Protein AF-A0A942HKP3-F1 (afdb_monomer)

Foldseek 3Di:
DPPPPPDAAPAAEDAPQQQDPPPDPHGNQRVVQVVQVVVVHHRYDYFDPLQLLLVVVVVVCVVVVNDDDDPVLPLCVVQPVVFAADPVHRSHTDDDPSCVSVVSVSRCVRRVVVVCCVVPDDPPDDDPPVCSSVPDPDDPDDDPPADDQDDDPPDDQVVSQVVRQPDPDPVSSVVSSVVSVVVVCVVPDDDDDDDDDD

pLDDT: mean 79.77, std 19.05, range [31.7, 96.81]

Sequence (198 aa):
MERSGREPIREVFLSPDAFAHRTAEASIAEQLGDVLVSNGLPRPAPADDDRVGGWQWMYQLLENDAWMITENCAKLIEGIPLLVRDDRRIEDVRKMDGDDAADAARYGIVSGARWVEKNFVAPGFSSTFSNLASGSIENAALKGGATQPHFVHGMPLGEQIARQVTATEPTSRAIHFQRLEGEAKKFFRPKHLPRRHF

Structure (mmCIF, N/CA/C/O backbone):
data_AF-A0A942HKP3-F1
#
_entry.id   AF-A0A942HKP3-F1
#
loop_
_atom_site.group_PDB
_atom_site.id
_atom_site.type_symbol
_atom_site.label_atom_id
_atom_site.label_alt_id
_atom_site.label_comp_id
_atom_site.label_asym_id
_atom_site.label_entity_id
_atom_site.label_seq_id
_atom_site.pdbx_PDB_ins_code
_atom_site.Cartn_x
_atom_site.Cartn_y
_atom_site.Cartn_z
_atom_site.occupancy
_atom_site.B_iso_or_equiv
_atom_site.auth_seq_id
_atom_site.auth_comp_id
_atom_site.auth_asym_id
_atom_site.auth_atom_id
_atom_site.pdbx_PDB_model_num
ATOM 1 N N . MET A 1 1 ? -2.252 -20.133 -13.496 1.00 44.38 1 MET A N 1
ATOM 2 C CA . MET A 1 1 ? -3.722 -20.244 -13.628 1.00 44.38 1 MET A CA 1
ATOM 3 C C . MET A 1 1 ? -4.383 -19.818 -12.323 1.00 44.38 1 MET A C 1
ATOM 5 O O . MET A 1 1 ? -4.007 -20.344 -11.276 1.00 44.38 1 MET A O 1
ATOM 9 N N . GLU A 1 2 ? -5.310 -18.858 -12.374 1.00 50.72 2 GLU A N 1
ATOM 10 C CA . GLU A 1 2 ? -6.175 -18.503 -11.239 1.00 50.72 2 GLU A CA 1
ATOM 11 C C . GLU A 1 2 ? -6.928 -19.766 -10.793 1.00 50.72 2 GLU A C 1
ATOM 13 O O . GLU A 1 2 ? -7.616 -20.407 -11.585 1.00 50.72 2 GLU A O 1
ATOM 18 N N . ARG A 1 3 ? -6.691 -20.208 -9.555 1.00 48.81 3 ARG A N 1
ATOM 19 C CA . ARG A 1 3 ? -7.103 -21.544 -9.094 1.00 48.81 3 ARG A CA 1
ATOM 20 C C . ARG A 1 3 ? -8.579 -21.639 -8.708 1.00 48.81 3 ARG A C 1
ATOM 22 O O . ARG A 1 3 ? -9.039 -22.746 -8.450 1.00 48.81 3 ARG A O 1
ATOM 29 N N . SER A 1 4 ? -9.297 -20.519 -8.608 1.00 62.75 4 SER A N 1
ATOM 30 C CA . SER A 1 4 ? -10.607 -20.500 -7.954 1.00 62.75 4 SER A CA 1
ATOM 31 C C . SER A 1 4 ? -11.795 -20.470 -8.920 1.00 62.75 4 SER A C 1
ATOM 33 O O . SER A 1 4 ? -12.869 -20.941 -8.548 1.00 62.75 4 SER A O 1
ATOM 35 N N . GLY A 1 5 ? -11.622 -19.950 -10.143 1.00 58.06 5 GLY A N 1
ATOM 36 C CA . GLY A 1 5 ? -12.733 -19.715 -11.074 1.00 58.06 5 GLY A CA 1
ATOM 37 C C . GLY A 1 5 ? -13.734 -18.674 -10.553 1.00 58.06 5 GLY A C 1
ATOM 38 O O . GLY A 1 5 ? -14.851 -18.578 -11.061 1.00 58.06 5 GLY A O 1
ATOM 39 N N . ARG A 1 6 ? -13.357 -17.932 -9.507 1.00 63.03 6 ARG A N 1
ATOM 40 C CA . ARG A 1 6 ? -14.143 -16.909 -8.822 1.00 63.03 6 ARG A CA 1
ATOM 41 C C . ARG A 1 6 ? -13.389 -15.604 -9.010 1.00 63.03 6 ARG A C 1
ATOM 43 O O . ARG A 1 6 ? -12.290 -15.474 -8.507 1.00 63.03 6 ARG A O 1
ATOM 50 N N . GLU A 1 7 ? -14.015 -14.690 -9.741 1.00 78.88 7 GLU A N 1
ATOM 51 C CA . GLU A 1 7 ? -13.533 -13.346 -10.076 1.00 78.88 7 GLU A CA 1
ATOM 52 C C . GLU A 1 7 ? -12.065 -13.254 -10.568 1.00 78.88 7 GLU A C 1
ATOM 54 O O . GLU A 1 7 ? -11.124 -13.370 -9.784 1.00 78.88 7 GLU A O 1
ATOM 59 N N . PRO A 1 8 ? -11.835 -12.965 -11.864 1.00 84.94 8 PRO A N 1
ATOM 60 C CA . PRO A 1 8 ? -10.478 -12.886 -12.388 1.00 84.94 8 PRO A CA 1
ATOM 61 C C . PRO A 1 8 ? -9.695 -11.737 -11.744 1.00 84.94 8 PRO A C 1
ATOM 63 O O . PRO A 1 8 ? -10.226 -10.642 -11.533 1.00 84.94 8 PRO A O 1
ATOM 66 N N . ILE A 1 9 ? -8.396 -11.960 -11.519 1.00 88.94 9 ILE A N 1
ATOM 67 C CA . ILE A 1 9 ? -7.462 -10.892 -11.142 1.00 88.94 9 ILE A CA 1
ATOM 68 C C . ILE A 1 9 ? -7.427 -9.878 -12.284 1.00 88.94 9 ILE A C 1
ATOM 70 O O . ILE A 1 9 ? -6.958 -10.184 -13.380 1.00 88.94 9 ILE A O 1
ATOM 74 N N . ARG A 1 10 ? -7.946 -8.676 -12.021 1.00 89.75 10 ARG A N 1
ATOM 75 C CA . ARG A 1 10 ? -8.043 -7.616 -13.030 1.00 89.75 10 ARG A CA 1
ATOM 76 C C . ARG A 1 10 ? -6.737 -6.884 -13.235 1.00 89.75 10 ARG A C 1
ATOM 78 O O . ARG A 1 10 ? -6.419 -6.601 -14.377 1.00 89.75 10 ARG A O 1
ATOM 85 N N . GLU A 1 11 ? -6.017 -6.605 -12.148 1.00 92.38 11 GLU A N 1
ATOM 86 C CA . GLU A 1 11 ? -4.725 -5.929 -12.196 1.00 92.38 11 GLU A CA 1
ATOM 87 C C . GLU A 1 11 ? -3.751 -6.397 -11.128 1.00 92.38 11 GLU A C 1
ATOM 89 O O . GLU A 1 11 ? -4.134 -6.886 -10.065 1.00 92.38 11 GLU A O 1
ATOM 94 N N . VAL A 1 12 ? -2.472 -6.198 -11.438 1.00 95.25 12 VAL A N 1
ATOM 95 C CA . VAL A 1 12 ? -1.334 -6.416 -10.547 1.00 95.25 12 VAL A CA 1
ATOM 96 C C . VAL A 1 12 ? -0.530 -5.122 -10.495 1.00 95.25 12 VAL A C 1
ATOM 98 O O . VAL A 1 12 ? -0.158 -4.581 -11.534 1.00 95.25 12 VAL A O 1
ATOM 101 N N . PHE A 1 13 ? -0.236 -4.638 -9.290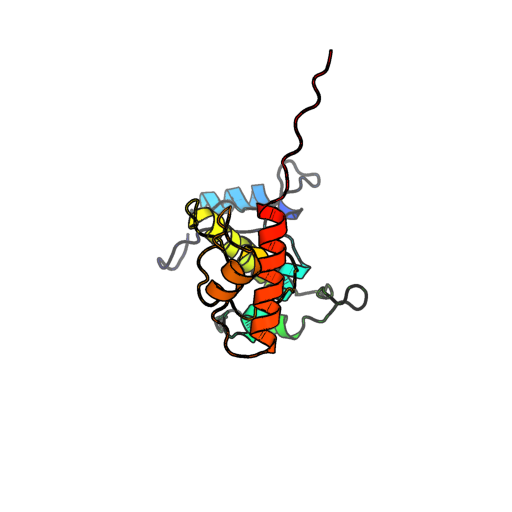 1.00 96.06 13 PHE A N 1
ATOM 102 C CA . PHE A 1 13 ? 0.570 -3.438 -9.080 1.00 96.06 13 PHE A CA 1
ATOM 103 C C . PHE A 1 13 ? 1.902 -3.794 -8.421 1.00 96.06 13 PHE A C 1
ATOM 105 O O . PHE A 1 13 ? 1.940 -4.611 -7.501 1.00 96.06 13 PHE A O 1
ATOM 112 N N . LEU A 1 14 ? 2.987 -3.171 -8.879 1.00 95.75 14 LEU A N 1
ATO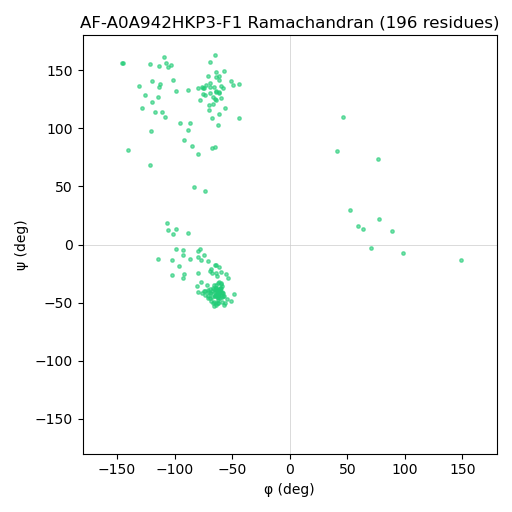M 113 C CA . LEU A 1 14 ? 4.315 -3.280 -8.269 1.00 95.75 14 LEU A CA 1
ATOM 114 C C . LEU A 1 14 ? 4.822 -1.901 -7.860 1.00 95.75 14 LEU A C 1
ATOM 116 O O . LEU A 1 14 ? 4.446 -0.897 -8.464 1.00 95.75 14 LEU A O 1
ATOM 120 N N . SER A 1 15 ? 5.732 -1.865 -6.882 1.00 93.75 15 SER 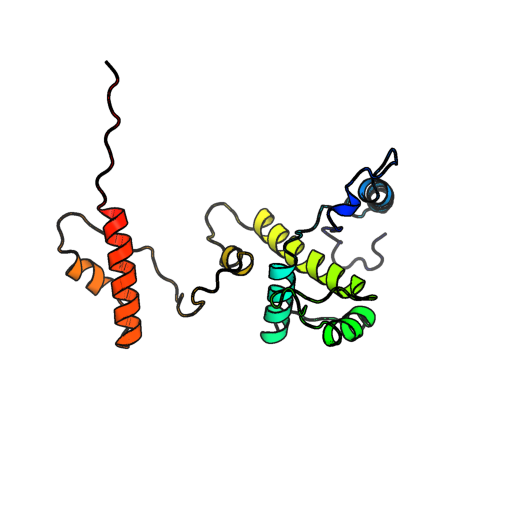A N 1
ATOM 121 C CA . SER A 1 15 ? 6.493 -0.650 -6.574 1.00 93.75 15 SER A CA 1
ATOM 122 C C . SER A 1 15 ? 7.095 -0.065 -7.863 1.00 93.75 15 SER A C 1
ATOM 124 O O . SER A 1 15 ? 7.624 -0.837 -8.673 1.00 93.75 15 SER A O 1
ATOM 126 N N . PRO A 1 16 ? 7.059 1.267 -8.067 1.00 93.56 16 PRO A N 1
ATOM 127 C CA . PRO A 1 16 ? 7.638 1.895 -9.255 1.00 93.56 16 PRO A CA 1
ATOM 128 C C . PRO A 1 16 ? 9.105 1.526 -9.491 1.00 93.56 16 PRO A C 1
ATOM 130 O O . PRO A 1 16 ? 9.545 1.466 -10.637 1.00 93.56 16 PRO A O 1
ATOM 133 N N . ASP A 1 17 ? 9.856 1.223 -8.428 1.00 91.62 17 ASP A N 1
ATOM 134 C CA . ASP A 1 17 ? 11.258 0.828 -8.550 1.00 91.62 17 ASP A CA 1
ATOM 135 C C . ASP A 1 17 ? 11.451 -0.484 -9.327 1.00 91.62 17 ASP A C 1
ATOM 137 O O . ASP A 1 17 ? 12.464 -0.668 -10.000 1.00 91.62 17 ASP A O 1
ATOM 141 N N . ALA A 1 18 ? 10.453 -1.375 -9.319 1.00 93.69 18 ALA A N 1
ATOM 142 C CA . ALA A 1 18 ? 10.503 -2.630 -10.068 1.00 93.69 18 ALA A CA 1
ATOM 143 C C . ALA A 1 18 ? 10.573 -2.421 -11.593 1.00 93.69 18 ALA A C 1
ATOM 145 O O . ALA A 1 18 ? 10.952 -3.342 -12.317 1.00 93.69 18 ALA A O 1
ATOM 146 N N . PHE A 1 19 ? 10.227 -1.225 -12.079 1.00 94.25 19 PHE A N 1
ATOM 147 C CA . PHE A 1 19 ? 10.258 -0.852 -13.494 1.00 94.25 19 PHE A CA 1
ATOM 148 C C . PHE A 1 19 ? 11.583 -0.200 -13.912 1.00 94.25 19 PHE A C 1
ATOM 150 O O . PHE A 1 19 ? 11.775 0.086 -15.091 1.00 94.25 19 PHE A O 1
ATOM 157 N N . ALA A 1 20 ? 12.503 0.046 -12.975 1.00 91.62 20 ALA A N 1
ATOM 158 C CA . ALA A 1 20 ? 13.798 0.635 -13.288 1.00 91.62 20 ALA A CA 1
ATOM 159 C C . ALA A 1 20 ? 14.782 -0.410 -13.847 1.00 91.62 20 ALA A C 1
ATOM 161 O O . ALA A 1 20 ? 14.977 -1.484 -13.271 1.00 91.62 20 ALA A O 1
ATOM 162 N N . HIS A 1 21 ? 15.491 -0.065 -14.927 1.00 85.62 21 HIS A N 1
ATOM 163 C CA . HIS A 1 21 ? 16.573 -0.882 -15.495 1.00 85.62 21 HIS A CA 1
ATOM 164 C C . HIS A 1 21 ? 17.867 -0.697 -14.703 1.00 85.62 21 HIS A C 1
ATOM 166 O O . HIS A 1 21 ? 18.787 0.026 -15.090 1.00 85.62 21 HIS A O 1
ATOM 172 N N . ARG A 1 22 ? 17.940 -1.353 -13.544 1.00 70.31 22 ARG A N 1
ATOM 173 C CA . ARG A 1 22 ? 19.138 -1.360 -12.702 1.00 70.31 22 ARG A CA 1
ATOM 174 C C . ARG A 1 22 ? 20.084 -2.462 -13.184 1.00 70.31 22 ARG A C 1
ATOM 176 O O . ARG A 1 22 ? 20.069 -3.572 -12.669 1.00 70.31 22 ARG A O 1
ATOM 183 N N . THR A 1 23 ? 20.909 -2.149 -14.187 1.00 62.75 23 THR A N 1
ATOM 184 C CA . THR A 1 23 ? 22.034 -2.962 -14.727 1.00 62.75 23 THR A CA 1
ATOM 185 C C . THR A 1 23 ? 21.714 -4.234 -15.525 1.00 62.75 23 THR A C 1
ATOM 187 O O . THR A 1 23 ? 22.637 -4.847 -16.055 1.00 62.75 23 THR A O 1
ATOM 190 N N . ALA A 1 24 ? 20.444 -4.609 -15.670 1.00 69.88 24 ALA A N 1
ATOM 191 C CA . ALA A 1 24 ? 20.007 -5.759 -16.464 1.00 69.88 24 ALA A CA 1
ATOM 192 C C . ALA A 1 24 ? 19.327 -5.321 -17.773 1.00 69.88 24 ALA A C 1
ATOM 194 O O . ALA A 1 24 ? 18.784 -4.219 -17.847 1.00 69.88 24 ALA A O 1
ATOM 1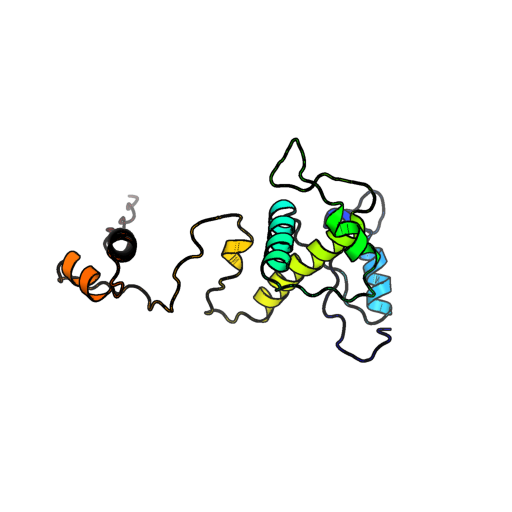95 N N . GLU A 1 25 ? 19.316 -6.199 -18.785 1.00 81.62 25 GLU A N 1
ATOM 196 C CA . GLU A 1 25 ? 18.599 -5.963 -20.053 1.00 81.62 25 GLU A CA 1
ATOM 197 C C . GLU A 1 25 ? 17.076 -5.868 -19.864 1.00 81.62 25 GLU A C 1
ATOM 199 O O . GLU A 1 25 ? 16.403 -5.217 -20.657 1.00 81.62 25 GLU A O 1
ATOM 204 N N . ALA A 1 26 ? 16.546 -6.467 -18.792 1.00 85.44 26 ALA A N 1
ATOM 205 C CA . ALA A 1 26 ? 15.138 -6.412 -18.416 1.00 85.44 26 ALA A CA 1
ATOM 206 C C . ALA A 1 26 ? 14.973 -6.034 -16.936 1.00 85.44 26 ALA A C 1
ATOM 208 O O . ALA A 1 26 ? 15.658 -6.576 -16.062 1.00 85.44 26 ALA A O 1
ATOM 209 N N . SER A 1 27 ? 14.033 -5.136 -16.659 1.00 92.94 27 SER A N 1
ATOM 210 C CA . SER A 1 27 ? 13.563 -4.765 -15.322 1.00 92.94 27 SER A CA 1
ATOM 211 C C . SER A 1 27 ? 12.859 -5.932 -14.614 1.00 92.94 27 SER A C 1
ATOM 213 O O . SER A 1 27 ? 12.435 -6.910 -15.237 1.00 92.94 27 SER A O 1
ATOM 215 N N . ILE A 1 28 ? 12.694 -5.828 -13.292 1.00 93.31 28 ILE A N 1
ATOM 216 C CA . ILE A 1 28 ? 11.980 -6.839 -12.492 1.00 93.31 28 ILE A CA 1
ATOM 217 C C . ILE A 1 28 ? 10.526 -6.966 -12.968 1.00 93.31 28 ILE A C 1
ATOM 219 O O . ILE A 1 28 ? 9.997 -8.073 -13.067 1.00 93.31 28 ILE A O 1
ATOM 223 N N . ALA A 1 29 ? 9.889 -5.841 -13.297 1.00 94.69 29 ALA A N 1
ATOM 224 C CA . ALA A 1 29 ? 8.522 -5.806 -13.800 1.00 94.69 29 ALA A CA 1
ATOM 225 C C . ALA A 1 29 ? 8.370 -6.519 -15.153 1.00 94.69 29 ALA A C 1
ATOM 227 O O . ALA A 1 29 ? 7.367 -7.200 -15.364 1.00 94.69 29 ALA A O 1
ATOM 228 N N . GLU A 1 30 ? 9.355 -6.408 -16.050 1.00 94.62 30 GLU A N 1
ATOM 229 C CA . GLU A 1 30 ? 9.360 -7.123 -17.334 1.00 94.62 30 GLU A CA 1
ATOM 230 C C . GLU A 1 30 ? 9.496 -8.633 -17.120 1.00 94.62 30 GLU A C 1
ATOM 232 O O . GLU A 1 30 ? 8.650 -9.396 -17.588 1.00 94.62 30 GLU A O 1
ATOM 237 N N . GLN A 1 31 ? 10.482 -9.054 -16.321 1.00 93.94 31 GLN A N 1
ATOM 238 C CA . GLN A 1 31 ? 10.711 -10.470 -16.014 1.00 93.94 31 GLN A CA 1
ATOM 239 C C . GLN A 1 31 ? 9.485 -11.115 -15.349 1.00 93.94 31 GLN A C 1
ATOM 241 O O . GLN A 1 31 ? 9.056 -12.202 -15.737 1.00 93.94 31 GLN A O 1
ATOM 246 N N . LEU A 1 32 ? 8.880 -10.435 -14.367 1.00 94.81 32 LEU A N 1
ATOM 247 C CA . LEU A 1 32 ? 7.665 -10.921 -13.715 1.00 94.81 32 LEU A CA 1
ATOM 248 C C . LEU A 1 32 ? 6.462 -10.883 -14.666 1.00 94.81 32 LEU A C 1
ATOM 250 O O . LEU A 1 32 ? 5.639 -11.798 -14.666 1.00 94.81 32 LEU A O 1
ATOM 254 N N . GLY A 1 33 ? 6.365 -9.842 -15.493 1.00 95.56 33 GLY A N 1
ATOM 255 C CA . GLY A 1 33 ? 5.293 -9.662 -16.464 1.00 95.56 33 GLY A CA 1
ATOM 256 C C . GLY A 1 33 ? 5.206 -10.803 -17.469 1.00 95.56 33 GLY A C 1
ATOM 257 O O . GLY A 1 33 ? 4.106 -11.278 -17.746 1.00 95.56 33 GLY A O 1
ATOM 258 N N . ASP A 1 34 ? 6.338 -11.295 -17.962 1.00 95.12 34 ASP A N 1
ATOM 259 C CA . ASP A 1 34 ? 6.366 -12.412 -18.911 1.00 95.12 34 ASP A CA 1
ATOM 260 C C . ASP A 1 34 ? 5.852 -13.719 -18.282 1.00 95.12 34 ASP A C 1
ATOM 262 O O . ASP A 1 34 ? 5.085 -14.470 -18.899 1.00 95.12 34 ASP A O 1
ATOM 266 N N . VAL A 1 35 ? 6.182 -13.959 -17.010 1.00 95.75 35 VAL A N 1
ATOM 267 C CA . VAL A 1 35 ? 5.670 -15.108 -16.245 1.00 95.75 35 VAL A CA 1
ATOM 268 C C . VAL A 1 35 ? 4.172 -14.970 -15.961 1.00 95.75 35 VAL A C 1
ATOM 270 O O . VAL A 1 35 ? 3.427 -15.942 -16.089 1.00 95.75 35 VAL A O 1
ATOM 273 N N . LEU A 1 36 ? 3.700 -13.777 -15.597 1.00 94.56 36 LEU A N 1
ATOM 274 C CA . LEU A 1 36 ? 2.284 -13.538 -15.311 1.00 94.56 36 LEU A CA 1
ATOM 275 C C . LEU A 1 36 ? 1.421 -13.709 -16.566 1.00 94.56 36 LEU A C 1
ATOM 277 O O . LEU A 1 36 ? 0.454 -14.474 -16.545 1.00 94.56 36 LEU A O 1
ATOM 281 N N . VAL A 1 37 ? 1.814 -13.080 -17.676 1.00 95.31 37 VAL A N 1
ATOM 282 C CA . VAL A 1 37 ? 1.070 -13.131 -18.943 1.00 95.31 37 VAL A CA 1
ATOM 283 C C . VAL A 1 37 ? 1.016 -14.551 -19.499 1.00 95.31 37 VAL A C 1
ATOM 285 O O . VAL A 1 37 ? -0.058 -15.012 -19.887 1.00 95.31 37 VAL A O 1
ATOM 288 N N . SER A 1 38 ? 2.130 -15.289 -19.467 1.00 95.06 38 SER A N 1
ATOM 289 C CA . SER A 1 38 ? 2.146 -16.702 -19.882 1.00 95.06 38 SER A CA 1
ATOM 290 C C . SER A 1 38 ? 1.233 -17.599 -19.031 1.00 95.06 38 SER A C 1
ATOM 292 O O . SER A 1 38 ? 0.828 -18.669 -19.481 1.00 95.06 38 SER A O 1
ATOM 294 N N . ASN A 1 39 ? 0.851 -17.151 -17.831 1.00 92.88 39 ASN A N 1
ATOM 295 C CA . ASN A 1 39 ? -0.061 -17.840 -16.918 1.00 92.88 39 ASN A CA 1
ATOM 296 C C . ASN A 1 39 ? -1.501 -17.293 -16.918 1.00 92.88 39 ASN A C 1
ATOM 298 O O . ASN A 1 39 ? -2.304 -17.721 -16.076 1.00 92.88 39 ASN A O 1
ATOM 302 N N . GLY A 1 40 ? -1.829 -16.390 -17.850 1.00 91.25 40 GLY A N 1
ATOM 303 C CA . GLY A 1 40 ? -3.158 -15.790 -18.000 1.00 91.25 40 GLY A CA 1
ATOM 304 C C . GLY A 1 40 ? -3.478 -14.695 -16.980 1.00 91.25 40 GLY A C 1
ATOM 305 O O . GLY A 1 40 ? -4.651 -14.441 -16.721 1.00 91.25 40 GLY A O 1
ATOM 306 N N . LEU A 1 41 ? -2.459 -14.083 -16.374 1.00 92.69 41 LEU A N 1
ATOM 307 C CA . LEU A 1 41 ? -2.593 -12.960 -15.445 1.00 92.69 41 LEU A CA 1
ATOM 308 C C . LEU A 1 41 ? -2.217 -11.638 -16.137 1.00 92.69 41 LEU A C 1
ATOM 310 O O . LEU A 1 41 ? -1.444 -11.654 -17.101 1.00 92.69 41 LEU A O 1
ATOM 314 N N . PRO A 1 42 ? -2.745 -10.492 -15.671 1.00 93.75 42 PRO A N 1
ATOM 315 C CA . PRO A 1 42 ? -2.403 -9.193 -16.238 1.00 93.75 42 PRO A CA 1
ATOM 316 C C . PRO A 1 42 ? -0.917 -8.871 -16.035 1.00 93.75 42 PRO A C 1
ATOM 318 O O . PRO A 1 42 ? -0.294 -9.281 -15.050 1.00 93.75 42 PRO A O 1
ATOM 321 N N . ARG A 1 43 ? -0.344 -8.122 -16.983 1.00 95.62 43 ARG A N 1
ATOM 322 C CA . ARG A 1 43 ? 1.020 -7.599 -16.849 1.00 95.62 43 ARG A CA 1
ATOM 323 C C . ARG A 1 43 ? 1.030 -6.525 -15.747 1.00 95.62 43 ARG A C 1
ATOM 325 O O . ARG A 1 43 ? 0.103 -5.720 -15.715 1.00 95.62 43 ARG A O 1
ATOM 332 N N . PRO A 1 44 ? 2.050 -6.475 -14.873 1.00 96.00 44 PRO A N 1
ATOM 333 C CA . PRO A 1 44 ? 2.076 -5.505 -13.791 1.00 96.00 44 PRO A CA 1
ATOM 334 C C . PRO A 1 44 ? 2.087 -4.054 -14.267 1.00 96.00 44 PRO A C 1
ATOM 336 O O . PRO A 1 44 ? 2.802 -3.707 -15.209 1.00 96.00 44 PRO A O 1
ATOM 339 N N . ALA A 1 45 ? 1.365 -3.202 -13.548 1.00 95.62 45 ALA A N 1
ATOM 340 C CA . ALA A 1 45 ? 1.410 -1.752 -13.678 1.00 95.62 45 ALA A CA 1
ATOM 341 C C . ALA A 1 45 ? 2.178 -1.121 -12.498 1.00 95.62 45 ALA A C 1
ATOM 343 O O . ALA A 1 45 ? 2.213 -1.701 -11.405 1.00 95.62 45 ALA A O 1
ATOM 344 N N . PRO A 1 46 ? 2.797 0.059 -12.678 1.00 95.31 46 PRO A N 1
ATOM 345 C CA . PRO A 1 46 ? 3.378 0.791 -11.561 1.00 95.31 46 PRO A CA 1
ATOM 346 C C . PRO A 1 46 ? 2.276 1.217 -10.592 1.00 95.31 46 PRO A C 1
ATOM 348 O O . PRO A 1 46 ? 1.237 1.742 -11.002 1.00 95.31 46 PRO A O 1
ATOM 351 N N . ALA A 1 47 ? 2.506 0.968 -9.308 1.00 95.88 47 ALA A N 1
ATOM 352 C CA . ALA A 1 47 ? 1.630 1.414 -8.244 1.00 95.88 47 ALA A CA 1
ATOM 353 C C . ALA A 1 47 ? 1.691 2.937 -8.073 1.00 95.88 47 ALA A C 1
ATOM 355 O O . ALA A 1 47 ? 2.689 3.579 -8.407 1.00 95.88 47 ALA A O 1
ATOM 356 N N . ASP A 1 48 ? 0.633 3.507 -7.502 1.00 92.38 48 ASP A N 1
ATOM 357 C CA . ASP A 1 48 ? 0.701 4.844 -6.928 1.00 92.38 48 ASP A CA 1
ATOM 358 C C . ASP A 1 48 ? 1.633 4.840 -5.706 1.00 92.38 48 ASP A C 1
ATOM 360 O O . ASP A 1 48 ? 1.482 4.028 -4.787 1.00 92.38 48 ASP A O 1
ATOM 364 N N . ASP A 1 49 ? 2.601 5.752 -5.725 1.00 88.94 49 ASP A N 1
ATOM 365 C CA . ASP A 1 49 ? 3.656 5.885 -4.724 1.00 88.94 49 ASP A CA 1
ATOM 366 C C . ASP A 1 49 ? 3.467 7.101 -3.810 1.00 88.94 49 ASP A C 1
ATOM 368 O O . ASP A 1 49 ? 4.396 7.528 -3.124 1.00 88.94 49 ASP A O 1
ATOM 372 N N . ASP A 1 50 ? 2.254 7.664 -3.748 1.00 92.00 50 ASP A N 1
ATOM 373 C CA . ASP A 1 50 ? 1.878 8.530 -2.633 1.00 92.00 50 ASP A CA 1
ATOM 374 C C . ASP A 1 50 ? 1.848 7.717 -1.331 1.00 92.00 50 ASP A C 1
ATOM 376 O O . ASP A 1 50 ? 0.827 7.181 -0.892 1.00 92.00 50 ASP A O 1
ATOM 380 N N . ARG A 1 51 ? 3.030 7.578 -0.729 1.00 92.81 51 ARG A N 1
ATOM 381 C CA . ARG A 1 51 ? 3.258 6.782 0.473 1.00 92.81 51 ARG A CA 1
ATOM 382 C C . ARG A 1 51 ? 2.467 7.326 1.656 1.00 92.81 51 ARG A C 1
ATOM 384 O O . ARG A 1 51 ? 1.724 6.578 2.284 1.00 92.81 51 ARG A O 1
ATOM 391 N N . VAL A 1 52 ? 2.580 8.630 1.913 1.00 95.38 52 VAL A N 1
ATOM 392 C CA . VAL A 1 52 ? 1.889 9.295 3.025 1.00 95.38 52 VAL A CA 1
ATOM 393 C C . VAL A 1 52 ? 0.380 9.240 2.826 1.00 95.38 52 VAL A C 1
ATOM 395 O O . VAL A 1 52 ? -0.326 8.767 3.716 1.00 95.38 52 VAL A O 1
ATOM 398 N N . GLY A 1 53 ? -0.124 9.662 1.663 1.00 93.69 53 GLY A N 1
ATOM 399 C CA . GLY A 1 53 ? -1.557 9.617 1.379 1.00 93.69 53 GLY A CA 1
ATOM 400 C C . GLY A 1 53 ? -2.109 8.194 1.426 1.00 93.69 53 GLY A C 1
ATOM 401 O O . GLY A 1 53 ? -3.185 7.971 1.979 1.00 93.69 53 GLY A O 1
ATOM 402 N N . GLY A 1 54 ? -1.345 7.209 0.949 1.00 95.12 54 GLY A N 1
ATOM 403 C CA . GLY A 1 54 ? -1.713 5.799 1.014 1.00 95.12 54 GLY A CA 1
ATOM 404 C C . GLY A 1 54 ? -1.862 5.269 2.440 1.00 95.12 54 GLY A C 1
ATOM 405 O O . GLY A 1 54 ? -2.862 4.615 2.737 1.00 95.12 54 GLY A O 1
ATOM 406 N N . TRP A 1 55 ? -0.929 5.587 3.344 1.00 96.25 55 TRP A N 1
ATOM 407 C CA . TRP A 1 55 ? -1.049 5.197 4.754 1.00 96.25 55 TRP A CA 1
ATOM 408 C C . TRP A 1 55 ? -2.236 5.858 5.444 1.00 96.25 55 TRP A C 1
ATOM 410 O O . TRP A 1 55 ? -2.991 5.185 6.148 1.00 96.25 55 TRP A O 1
ATOM 420 N N . GLN A 1 56 ? -2.437 7.157 5.210 1.00 94.31 56 GLN A N 1
ATOM 421 C CA . GLN A 1 56 ? -3.585 7.878 5.761 1.00 94.31 56 GLN A CA 1
ATOM 422 C C . GLN A 1 56 ? -4.902 7.294 5.247 1.00 94.31 56 GLN A C 1
ATOM 424 O O . GLN A 1 56 ? -5.853 7.143 6.010 1.00 94.31 56 GLN A O 1
ATOM 429 N N . TRP A 1 57 ? -4.957 6.899 3.976 1.00 94.19 57 TRP A N 1
ATOM 430 C CA . TRP A 1 57 ? -6.150 6.285 3.415 1.00 94.19 57 TRP A CA 1
ATOM 431 C C . TRP A 1 57 ? -6.430 4.908 4.019 1.00 94.19 57 TRP A C 1
ATOM 433 O O . TRP A 1 57 ? -7.561 4.647 4.423 1.00 94.19 57 TRP A O 1
ATOM 443 N N . MET A 1 58 ? -5.418 4.049 4.157 1.00 95.25 58 MET A N 1
ATOM 444 C CA . MET A 1 58 ? -5.582 2.764 4.844 1.00 95.25 58 MET A CA 1
ATOM 445 C C . MET A 1 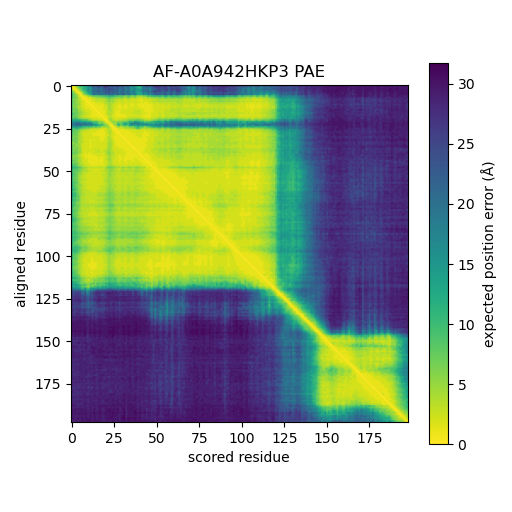58 ? -6.100 2.948 6.271 1.00 95.25 58 MET A C 1
ATOM 447 O O . MET A 1 58 ? -7.031 2.253 6.673 1.00 95.25 58 MET A O 1
ATOM 451 N N . TYR A 1 59 ? -5.544 3.913 7.011 1.00 93.88 59 TYR A N 1
ATOM 452 C CA . TYR A 1 59 ? -6.015 4.252 8.351 1.00 93.88 59 TYR A CA 1
ATOM 453 C C . TYR A 1 59 ? -7.490 4.670 8.343 1.00 93.88 59 TYR A C 1
ATOM 455 O O . TYR A 1 59 ? -8.277 4.106 9.094 1.00 93.88 59 TYR A O 1
ATOM 463 N N . GLN A 1 60 ? -7.886 5.580 7.448 1.00 94.12 60 GLN A N 1
ATOM 464 C CA . GLN A 1 60 ? -9.279 6.014 7.321 1.00 94.12 60 GLN A CA 1
ATOM 465 C C . GLN A 1 60 ? -10.221 4.861 6.955 1.00 94.12 60 GLN A C 1
ATOM 467 O O . GLN A 1 60 ? -11.334 4.792 7.466 1.00 94.12 60 GLN A O 1
ATOM 472 N N . LEU A 1 61 ? -9.798 3.932 6.098 1.00 95.62 61 LEU A N 1
ATOM 473 C CA . LEU A 1 61 ? -10.623 2.776 5.755 1.00 95.62 61 LEU A CA 1
ATOM 474 C C . LEU A 1 61 ? -10.826 1.830 6.942 1.00 95.62 61 LEU A C 1
ATOM 476 O O . LEU A 1 61 ? -11.921 1.299 7.096 1.00 95.62 61 LEU A O 1
ATOM 480 N N . LEU A 1 62 ? -9.804 1.631 7.777 1.00 94.25 62 LEU A N 1
ATOM 481 C CA . LEU A 1 62 ? -9.924 0.837 9.002 1.00 94.25 62 LEU A CA 1
ATOM 482 C C . LEU A 1 62 ? -10.768 1.560 10.060 1.00 94.25 62 LEU A C 1
ATOM 484 O O . LEU A 1 62 ? -11.639 0.947 10.659 1.00 94.25 62 LEU A O 1
ATOM 488 N N . GLU A 1 63 ? -10.547 2.862 10.260 1.00 95.19 63 GLU A N 1
ATOM 489 C CA . GLU A 1 63 ? -11.283 3.688 11.230 1.00 95.19 63 GLU A CA 1
ATOM 490 C C . GLU A 1 63 ? -12.788 3.755 10.924 1.00 95.19 63 GLU A C 1
ATOM 492 O O . GLU A 1 63 ? -13.601 3.840 11.840 1.00 95.19 63 GLU A O 1
ATOM 497 N N . ASN A 1 64 ? -13.162 3.696 9.643 1.00 95.62 64 ASN A N 1
ATOM 498 C CA . ASN A 1 64 ? -14.552 3.759 9.187 1.00 95.62 64 ASN A CA 1
ATOM 499 C C . ASN A 1 64 ? -15.168 2.379 8.875 1.00 95.62 64 ASN A C 1
ATOM 501 O O . ASN A 1 64 ? -16.195 2.329 8.197 1.00 95.62 64 ASN A O 1
ATOM 505 N N . ASP A 1 65 ? -14.541 1.270 9.289 1.00 94.38 65 ASP A N 1
ATOM 506 C CA . ASP A 1 65 ? -14.989 -0.104 8.986 1.00 94.38 65 ASP A CA 1
ATOM 507 C C . ASP A 1 65 ? -15.237 -0.359 7.476 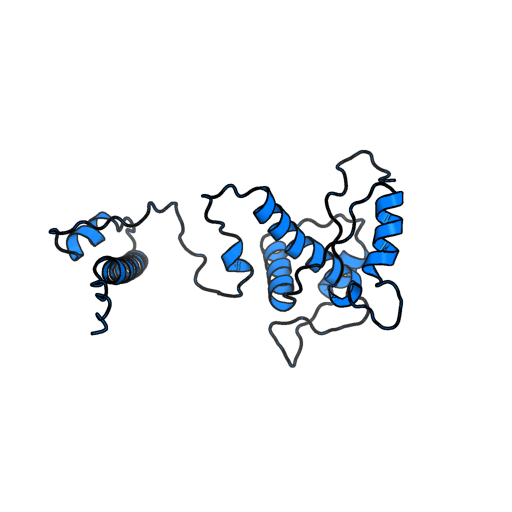1.00 94.38 65 ASP A C 1
ATOM 509 O O . ASP A 1 65 ? -16.072 -1.169 7.069 1.00 94.38 65 ASP A O 1
ATOM 513 N N . ALA A 1 66 ? -14.509 0.354 6.613 1.00 94.12 66 ALA A N 1
ATOM 514 C CA . ALA A 1 66 ? -14.680 0.360 5.160 1.00 94.12 66 ALA A CA 1
ATOM 515 C C . ALA A 1 66 ? -13.691 -0.560 4.423 1.00 94.12 66 ALA A C 1
ATOM 517 O O . ALA A 1 66 ? -13.774 -0.706 3.201 1.00 94.12 66 ALA A O 1
ATOM 518 N N . TRP A 1 67 ? -12.758 -1.192 5.141 1.00 94.38 67 TRP A N 1
ATOM 519 C CA . TRP A 1 67 ? -11.851 -2.197 4.593 1.00 94.38 67 TRP A CA 1
ATOM 520 C C . TRP A 1 67 ? -11.866 -3.474 5.429 1.00 94.38 67 TRP A C 1
ATOM 522 O O . TRP A 1 67 ? -11.487 -3.490 6.595 1.00 94.38 67 TRP A O 1
ATOM 532 N N . MET A 1 68 ? -12.290 -4.562 4.785 1.00 93.44 68 MET A N 1
ATOM 533 C CA . MET A 1 68 ? -12.339 -5.898 5.369 1.00 93.44 68 MET A CA 1
ATOM 534 C C . MET A 1 68 ? -11.117 -6.707 4.937 1.00 93.44 68 MET A C 1
ATOM 536 O O . MET A 1 68 ? -10.803 -6.791 3.748 1.00 93.44 68 MET A O 1
ATOM 540 N N . ILE A 1 69 ? -10.462 -7.351 5.901 1.00 95.19 69 ILE A N 1
ATOM 541 C CA . ILE A 1 69 ? -9.311 -8.232 5.683 1.00 95.19 69 ILE A CA 1
ATOM 542 C C . ILE A 1 69 ? -9.728 -9.651 6.063 1.00 95.19 69 ILE A C 1
ATOM 544 O O . ILE A 1 69 ? -10.240 -9.884 7.156 1.00 95.19 69 ILE A O 1
ATOM 548 N N . THR A 1 70 ? -9.530 -10.616 5.165 1.00 95.19 70 THR A N 1
ATOM 549 C CA . THR A 1 70 ? -9.852 -12.018 5.463 1.00 95.19 70 THR A CA 1
ATOM 550 C C . THR A 1 70 ? -8.867 -12.597 6.476 1.00 95.19 70 THR A C 1
ATOM 552 O O . THR A 1 70 ? -7.673 -12.319 6.385 1.00 95.19 70 THR A O 1
ATOM 555 N N . GLU A 1 71 ? -9.332 -13.481 7.359 1.00 95.62 71 GLU A N 1
ATOM 556 C CA . GLU A 1 71 ? -8.521 -14.126 8.411 1.00 95.62 71 GLU A CA 1
ATOM 557 C C . GLU A 1 71 ? -7.265 -14.857 7.896 1.00 95.62 71 GLU A C 1
ATOM 559 O O . GLU A 1 71 ? -6.266 -14.964 8.601 1.00 95.62 71 GLU A O 1
ATOM 564 N N . ASN A 1 72 ? -7.269 -15.292 6.632 1.00 95.56 72 ASN A N 1
ATOM 565 C CA . ASN A 1 72 ? -6.132 -15.969 6.003 1.00 95.56 72 ASN A CA 1
ATOM 566 C C . ASN A 1 72 ? -4.967 -15.025 5.648 1.00 95.56 72 ASN A C 1
ATOM 568 O O . ASN A 1 72 ? -3.887 -15.487 5.276 1.00 95.56 72 ASN A O 1
ATOM 572 N N . CYS A 1 73 ? -5.145 -13.707 5.762 1.00 95.94 73 CYS A N 1
ATOM 573 C CA . CYS A 1 73 ? -4.105 -12.709 5.507 1.00 95.94 73 CYS A CA 1
ATOM 574 C C . CYS A 1 73 ? -3.195 -12.502 6.732 1.00 95.94 73 CYS A C 1
ATOM 576 O O . CYS A 1 73 ? -2.944 -11.365 7.128 1.00 95.94 73 CYS A O 1
ATOM 578 N N . ALA A 1 74 ? -2.681 -13.591 7.317 1.00 96.12 74 ALA A N 1
ATOM 579 C CA . ALA A 1 74 ? -1.971 -13.584 8.602 1.00 96.12 74 ALA A CA 1
ATOM 580 C C . ALA A 1 74 ? -0.845 -12.537 8.675 1.00 96.12 74 ALA A C 1
ATOM 582 O O . ALA A 1 74 ? -0.837 -11.710 9.579 1.00 96.12 74 ALA A O 1
ATOM 583 N N . LYS A 1 75 ? 0.033 -12.478 7.662 1.00 96.00 75 LYS A N 1
ATOM 584 C CA . LYS A 1 75 ? 1.139 -11.501 7.618 1.00 96.00 75 LYS A CA 1
ATOM 585 C C . LYS A 1 75 ? 0.670 -10.045 7.651 1.00 96.00 75 LYS A C 1
ATOM 587 O O . LYS A 1 75 ? 1.330 -9.203 8.245 1.00 96.00 75 LYS A O 1
ATOM 592 N N . LEU A 1 76 ? -0.447 -9.739 6.989 1.00 96.50 76 LEU A N 1
ATOM 593 C CA . LEU A 1 76 ? -0.999 -8.386 6.974 1.00 96.50 76 LEU A CA 1
ATOM 594 C C . LEU A 1 76 ? -1.645 -8.052 8.324 1.00 96.50 76 LEU A C 1
ATOM 596 O O . LEU A 1 76 ? -1.425 -6.967 8.852 1.00 96.50 76 LEU A O 1
ATOM 600 N N . ILE A 1 77 ? -2.402 -8.999 8.886 1.00 96.81 77 ILE A N 1
ATOM 601 C CA . ILE A 1 77 ? -3.067 -8.862 10.189 1.00 96.81 77 ILE A CA 1
ATOM 602 C C . ILE A 1 77 ? -2.038 -8.658 11.307 1.00 96.81 77 ILE A C 1
ATOM 604 O O . ILE A 1 77 ? -2.227 -7.800 12.163 1.00 96.81 77 ILE A O 1
ATOM 608 N N . GLU A 1 78 ? -0.943 -9.414 11.284 1.00 95.00 78 GLU A N 1
ATOM 609 C CA . GLU A 1 78 ? 0.159 -9.288 12.242 1.00 95.00 78 GLU A CA 1
ATOM 610 C C . GLU A 1 78 ? 0.984 -8.015 12.010 1.00 95.00 78 GLU A C 1
ATOM 612 O O . GLU A 1 78 ? 1.452 -7.405 12.969 1.00 95.00 78 GLU A O 1
ATOM 617 N N . GLY A 1 79 ? 1.155 -7.600 10.750 1.00 95.00 79 GLY A N 1
ATOM 618 C CA . GLY A 1 79 ? 1.996 -6.464 10.374 1.00 95.00 79 GLY A CA 1
ATOM 619 C C . GLY A 1 79 ? 1.374 -5.096 10.659 1.00 95.00 79 GLY A C 1
ATOM 620 O O . GLY A 1 79 ? 2.068 -4.213 11.157 1.00 95.00 79 GLY A O 1
ATOM 621 N N . ILE A 1 80 ? 0.076 -4.903 10.387 1.00 95.25 80 ILE A N 1
ATOM 622 C CA . ILE A 1 80 ? -0.595 -3.594 10.537 1.00 95.25 80 ILE A CA 1
ATOM 623 C C . ILE A 1 80 ? -0.426 -2.996 11.950 1.00 95.25 80 ILE A C 1
ATOM 625 O O . ILE A 1 80 ? -0.058 -1.824 12.040 1.00 95.25 80 ILE A O 1
ATOM 629 N N . PRO A 1 81 ? -0.631 -3.744 13.055 1.00 94.44 81 PRO A N 1
ATOM 630 C CA . PRO A 1 81 ? -0.478 -3.201 14.406 1.00 94.44 81 PRO A CA 1
ATOM 631 C C . PRO A 1 81 ? 0.949 -2.766 14.768 1.00 94.44 81 PRO A C 1
ATOM 633 O O . PRO A 1 81 ? 1.128 -2.032 15.737 1.00 94.44 81 PRO A O 1
ATOM 636 N N . LEU A 1 82 ? 1.963 -3.227 14.027 1.00 95.50 82 LEU A N 1
ATOM 637 C CA . LEU A 1 82 ? 3.371 -2.897 14.270 1.00 95.50 82 LEU A CA 1
ATOM 638 C C . LEU A 1 82 ? 3.805 -1.599 13.577 1.00 95.50 82 LEU A C 1
ATOM 640 O O . LEU A 1 82 ? 4.878 -1.075 13.879 1.00 95.50 82 LEU A O 1
ATOM 644 N N . LEU A 1 83 ? 2.986 -1.069 12.664 1.00 94.88 83 LEU A N 1
ATOM 645 C CA . LEU A 1 83 ? 3.290 0.151 11.928 1.00 94.88 83 LEU A CA 1
ATOM 646 C C . LEU A 1 83 ? 3.219 1.364 12.861 1.00 94.88 83 LEU A C 1
ATOM 648 O O . LEU A 1 83 ? 2.160 1.731 13.370 1.00 94.88 83 LEU A O 1
ATOM 652 N N . VAL A 1 84 ? 4.363 2.016 13.061 1.00 94.56 84 VAL A N 1
ATOM 653 C CA . VAL A 1 84 ? 4.494 3.208 13.908 1.00 94.56 84 VAL A CA 1
ATOM 654 C C . VAL A 1 84 ? 4.838 4.439 13.077 1.00 94.56 84 VAL A C 1
ATOM 656 O O . VAL A 1 84 ? 5.449 4.339 12.012 1.00 94.56 84 VAL A O 1
ATOM 659 N N . ARG A 1 85 ? 4.473 5.624 13.575 1.00 95.44 85 ARG A N 1
ATOM 660 C CA . ARG A 1 85 ? 4.833 6.896 12.932 1.00 95.44 85 ARG A CA 1
ATOM 661 C C . ARG A 1 85 ? 6.353 7.077 12.879 1.00 95.44 85 ARG A C 1
ATOM 663 O O . ARG A 1 85 ? 7.082 6.657 13.785 1.00 95.44 85 ARG A O 1
ATOM 670 N N . ASP A 1 86 ? 6.828 7.696 11.806 1.00 96.06 86 ASP A N 1
ATOM 671 C CA . ASP A 1 86 ? 8.227 8.095 11.683 1.00 96.06 86 ASP A CA 1
ATOM 672 C C . ASP A 1 86 ? 8.502 9.331 12.556 1.00 96.06 86 ASP A C 1
ATOM 674 O O . ASP A 1 86 ? 7.792 10.333 12.485 1.00 96.06 86 ASP A O 1
ATOM 678 N N . ASP A 1 87 ? 9.551 9.277 13.381 1.00 96.19 87 ASP A N 1
ATOM 679 C CA . ASP A 1 87 ? 9.906 10.371 14.296 1.00 96.19 87 ASP A CA 1
ATOM 680 C C . ASP A 1 87 ? 10.415 11.618 13.551 1.00 96.19 87 ASP A C 1
ATOM 682 O O . ASP A 1 87 ? 10.374 12.728 14.081 1.00 96.19 87 ASP A O 1
ATOM 686 N N . ARG A 1 88 ? 10.921 11.449 12.323 1.00 95.38 88 ARG A N 1
ATOM 687 C CA . ARG A 1 88 ? 11.415 12.535 11.462 1.00 95.38 88 ARG A CA 1
ATOM 688 C C . ARG A 1 88 ? 10.334 13.074 10.536 1.00 95.38 88 ARG A C 1
ATOM 690 O O . ARG A 1 88 ? 10.437 14.218 10.097 1.00 95.38 88 ARG A O 1
ATOM 697 N N . ARG A 1 89 ? 9.332 12.252 10.223 1.00 94.31 89 ARG A N 1
ATOM 698 C CA . ARG A 1 89 ? 8.242 12.570 9.302 1.00 94.31 89 ARG A CA 1
ATOM 699 C C . ARG A 1 89 ? 6.927 12.009 9.837 1.00 94.31 89 ARG A C 1
ATOM 701 O O . ARG A 1 89 ? 6.484 10.940 9.438 1.00 94.31 89 ARG A O 1
ATOM 708 N N . ILE A 1 90 ? 6.317 12.741 10.763 1.00 93.38 90 ILE A N 1
ATOM 709 C CA . ILE A 1 90 ? 5.189 12.267 11.581 1.00 93.38 90 ILE A CA 1
ATOM 710 C C . ILE A 1 90 ? 3.947 11.848 10.783 1.00 93.38 90 ILE A C 1
ATOM 712 O O . ILE A 1 90 ? 3.122 11.091 11.293 1.00 93.38 90 ILE A O 1
ATOM 716 N N . GLU A 1 91 ? 3.789 12.363 9.563 1.00 90.19 91 GLU A N 1
ATOM 717 C CA . GLU A 1 91 ? 2.705 12.016 8.647 1.00 90.19 91 GLU A CA 1
ATOM 718 C C . GLU A 1 91 ? 2.906 10.659 7.954 1.00 90.19 91 GLU A C 1
ATOM 720 O O . GLU A 1 91 ? 1.962 10.126 7.371 1.00 90.19 91 GLU A O 1
ATOM 725 N N . ASP A 1 92 ? 4.117 10.105 8.030 1.00 95.12 92 ASP A N 1
ATOM 726 C CA . ASP A 1 92 ? 4.537 8.873 7.375 1.00 95.12 92 ASP A CA 1
ATOM 727 C C . ASP A 1 92 ? 4.742 7.727 8.382 1.00 95.12 92 ASP A C 1
ATOM 729 O O . ASP A 1 92 ? 4.904 7.925 9.591 1.00 95.12 92 ASP A O 1
ATOM 733 N N . VAL A 1 93 ? 4.752 6.501 7.864 1.00 95.56 93 VAL A N 1
ATOM 734 C CA . VAL A 1 93 ? 5.071 5.295 8.631 1.00 95.56 93 VAL A CA 1
ATOM 735 C C . VAL A 1 93 ? 6.577 5.060 8.590 1.00 95.56 93 VAL A C 1
ATOM 737 O O . VAL A 1 93 ? 7.211 5.085 7.524 1.00 95.56 93 VAL A O 1
ATOM 740 N N . ARG A 1 94 ? 7.151 4.793 9.765 1.00 96.00 94 ARG A N 1
ATOM 741 C CA . ARG A 1 94 ? 8.558 4.433 9.926 1.00 96.00 94 ARG A CA 1
ATOM 742 C C . ARG A 1 94 ? 8.846 3.169 9.130 1.00 96.00 94 ARG A C 1
ATOM 744 O O . ARG A 1 94 ? 8.188 2.153 9.327 1.00 96.00 94 ARG A O 1
ATOM 751 N N . LYS A 1 95 ? 9.853 3.221 8.259 1.00 92.69 95 LYS A N 1
ATOM 752 C CA . LYS A 1 95 ? 10.309 2.030 7.538 1.00 92.69 95 LYS A CA 1
ATOM 753 C C . LYS A 1 95 ? 10.801 0.975 8.531 1.00 92.69 95 LYS A C 1
ATOM 755 O O . LYS A 1 95 ? 11.596 1.297 9.417 1.00 92.69 95 LYS A O 1
ATOM 760 N N . MET A 1 96 ? 10.345 -0.260 8.371 1.00 92.50 96 MET A N 1
ATOM 761 C CA . MET A 1 96 ? 10.717 -1.376 9.236 1.00 92.50 96 MET A CA 1
ATOM 762 C C . MET A 1 96 ? 10.807 -2.667 8.434 1.00 92.50 96 MET A C 1
ATOM 764 O O . MET A 1 96 ? 10.173 -2.799 7.397 1.00 92.50 96 MET A O 1
ATOM 768 N N . ASP A 1 97 ? 11.572 -3.633 8.927 1.00 90.94 97 ASP A N 1
ATOM 769 C CA . ASP A 1 97 ? 11.597 -4.950 8.303 1.00 90.94 97 ASP A CA 1
ATOM 770 C C . ASP A 1 97 ? 10.251 -5.660 8.519 1.00 90.94 97 ASP A C 1
ATOM 772 O O . ASP A 1 97 ? 9.705 -5.660 9.626 1.00 90.94 97 ASP A O 1
ATOM 776 N N . GLY A 1 98 ? 9.727 -6.284 7.462 1.00 88.50 98 GLY A N 1
ATOM 777 C CA . GLY A 1 98 ? 8.451 -7.005 7.498 1.00 88.50 98 GLY A CA 1
ATOM 778 C C . GLY A 1 98 ? 7.211 -6.161 7.178 1.00 88.50 98 GLY A C 1
ATOM 779 O O . GLY A 1 98 ? 6.098 -6.655 7.359 1.00 88.50 98 GLY A O 1
ATOM 780 N N . ASP A 1 99 ? 7.369 -4.933 6.673 1.00 92.88 99 ASP A N 1
ATOM 781 C CA . ASP A 1 99 ? 6.262 -4.085 6.205 1.00 92.88 99 ASP A CA 1
ATOM 782 C C . ASP A 1 99 ? 5.746 -4.444 4.796 1.00 92.88 99 ASP A C 1
ATOM 784 O O . ASP A 1 99 ? 4.700 -3.939 4.386 1.00 92.88 99 ASP A O 1
ATOM 788 N N . ASP A 1 100 ? 6.391 -5.388 4.095 1.00 94.50 100 ASP A N 1
ATOM 789 C CA . ASP A 1 100 ? 6.068 -5.797 2.716 1.00 94.50 100 ASP A CA 1
ATOM 790 C C . ASP A 1 100 ? 4.572 -6.072 2.484 1.00 94.50 100 ASP A C 1
ATOM 792 O O . ASP A 1 100 ? 4.006 -5.690 1.459 1.00 94.50 100 ASP A O 1
ATOM 796 N N . ALA A 1 101 ? 3.910 -6.753 3.428 1.00 96.25 101 ALA A N 1
ATOM 797 C CA . ALA A 1 101 ? 2.489 -7.079 3.309 1.00 96.25 101 ALA A CA 1
ATOM 798 C C . ALA A 1 101 ? 1.609 -5.822 3.376 1.00 96.25 101 ALA A C 1
ATOM 800 O O . ALA A 1 101 ? 0.640 -5.706 2.622 1.00 96.25 101 ALA A O 1
ATOM 801 N N . ALA A 1 102 ? 1.954 -4.880 4.257 1.00 96.06 102 ALA A N 1
ATOM 802 C CA . ALA A 1 102 ? 1.251 -3.612 4.391 1.00 96.06 102 ALA A CA 1
ATOM 803 C C . ALA A 1 102 ? 1.519 -2.697 3.191 1.00 96.06 102 ALA A C 1
ATOM 805 O O . ALA A 1 102 ? 0.581 -2.096 2.669 1.00 96.06 102 ALA A O 1
ATOM 806 N N . ASP A 1 103 ? 2.760 -2.647 2.700 1.00 95.12 103 ASP A N 1
ATOM 807 C CA . ASP A 1 103 ? 3.116 -1.902 1.491 1.00 95.12 103 ASP A CA 1
ATOM 808 C C . ASP A 1 103 ? 2.389 -2.452 0.258 1.00 95.12 103 ASP A C 1
ATOM 810 O O . ASP A 1 103 ? 1.821 -1.689 -0.526 1.00 95.12 103 ASP A O 1
ATOM 814 N N . ALA A 1 104 ? 2.319 -3.778 0.109 1.00 95.75 104 ALA A N 1
ATOM 815 C CA . ALA A 1 104 ? 1.557 -4.410 -0.964 1.00 95.75 104 ALA A CA 1
ATOM 816 C C . ALA A 1 104 ? 0.055 -4.085 -0.877 1.00 95.75 104 ALA A C 1
ATOM 818 O O . ALA A 1 104 ? -0.567 -3.767 -1.895 1.00 95.75 104 ALA A O 1
ATOM 819 N N . ALA A 1 105 ? -0.529 -4.118 0.328 1.00 96.31 105 ALA A N 1
ATOM 820 C CA . ALA A 1 105 ? -1.920 -3.723 0.544 1.00 96.31 105 ALA A CA 1
ATOM 821 C C . ALA A 1 105 ? -2.152 -2.247 0.179 1.00 96.31 105 ALA A C 1
ATOM 823 O O . ALA A 1 105 ? -3.115 -1.941 -0.527 1.00 96.31 105 ALA A O 1
ATOM 824 N N . ARG A 1 106 ? -1.239 -1.350 0.576 1.00 96.56 106 ARG A N 1
ATOM 825 C CA . ARG A 1 106 ? -1.269 0.075 0.219 1.00 96.56 106 ARG A CA 1
ATOM 826 C C . ARG A 1 106 ? -1.279 0.264 -1.292 1.00 96.56 106 ARG A C 1
ATOM 828 O O . ARG A 1 106 ? -2.169 0.931 -1.814 1.00 96.56 106 ARG A O 1
ATOM 835 N N . TYR A 1 107 ? -0.339 -0.357 -2.005 1.00 96.38 107 TYR A N 1
ATOM 836 C CA . TYR A 1 107 ? -0.287 -0.273 -3.465 1.00 96.38 107 TYR A CA 1
ATOM 837 C C . TYR A 1 107 ? -1.583 -0.763 -4.110 1.00 96.38 107 TYR A C 1
ATOM 839 O O . TYR A 1 107 ? -2.101 -0.094 -5.005 1.00 96.38 107 TYR A O 1
ATOM 847 N N . GLY A 1 108 ? -2.132 -1.886 -3.638 1.00 94.44 108 GLY A N 1
ATOM 848 C CA . GLY A 1 108 ? -3.389 -2.438 -4.139 1.00 94.44 108 GLY A CA 1
ATOM 849 C C . GLY A 1 108 ? -4.583 -1.505 -3.929 1.00 94.44 108 GLY A C 1
ATOM 850 O O . GLY A 1 108 ? -5.331 -1.256 -4.872 1.00 94.44 108 GLY A O 1
ATOM 851 N N . ILE A 1 109 ? -4.743 -0.949 -2.725 1.00 94.06 109 ILE A N 1
ATOM 852 C CA . ILE A 1 109 ? -5.858 -0.053 -2.379 1.00 94.06 109 ILE A CA 1
ATOM 853 C C . ILE A 1 109 ? -5.771 1.252 -3.169 1.00 94.06 109 ILE A C 1
ATOM 855 O O . ILE A 1 109 ? -6.728 1.628 -3.848 1.00 94.06 109 ILE A O 1
ATOM 859 N N . VAL A 1 110 ? -4.621 1.928 -3.117 1.00 92.81 110 VAL A N 1
ATOM 860 C CA . VAL A 1 110 ? -4.467 3.264 -3.705 1.00 92.81 110 VAL A CA 1
ATOM 861 C C . VAL A 1 110 ? -4.547 3.189 -5.229 1.00 92.81 110 VAL A C 1
ATOM 863 O O . VAL A 1 110 ? -5.317 3.916 -5.863 1.00 92.81 110 VAL A O 1
ATOM 866 N N . SER A 1 111 ? -3.799 2.263 -5.830 1.00 93.31 111 SER A N 1
ATOM 867 C CA . SER A 1 111 ? -3.764 2.110 -7.287 1.00 93.31 111 SER A CA 1
ATOM 868 C C . SER A 1 111 ? -5.069 1.523 -7.815 1.00 93.31 111 SER A C 1
ATOM 870 O O . SER A 1 111 ? -5.574 1.978 -8.841 1.00 93.31 111 SER A O 1
ATOM 872 N N . GLY A 1 112 ? -5.652 0.556 -7.099 1.00 90.19 112 GLY A N 1
ATOM 873 C CA . GLY A 1 112 ? -6.910 -0.088 -7.469 1.00 90.19 112 GLY A CA 1
ATOM 874 C C . GLY A 1 112 ? -8.089 0.879 -7.452 1.00 90.19 112 GLY A C 1
ATOM 875 O O . GLY A 1 112 ? -8.867 0.915 -8.403 1.00 90.19 112 GLY A O 1
ATOM 876 N N . ALA A 1 113 ? -8.199 1.733 -6.435 1.00 86.25 113 ALA A N 1
ATOM 877 C CA . ALA A 1 113 ? -9.264 2.727 -6.380 1.00 86.25 113 ALA A CA 1
ATOM 878 C C . ALA A 1 113 ? -9.153 3.765 -7.511 1.00 86.25 113 ALA A C 1
ATOM 880 O O . ALA A 1 113 ? -10.153 4.084 -8.157 1.00 86.25 113 ALA A O 1
ATOM 881 N N . ARG A 1 114 ? -7.937 4.227 -7.834 1.00 81.44 114 ARG A N 1
ATOM 882 C CA . ARG A 1 114 ? -7.714 5.086 -9.012 1.00 81.44 114 ARG A CA 1
ATOM 883 C C . ARG A 1 114 ? -7.978 4.367 -10.327 1.00 81.44 114 ARG A C 1
ATOM 885 O O . ARG A 1 114 ? -8.433 4.988 -11.286 1.00 81.44 114 ARG A O 1
ATOM 892 N N . TRP A 1 115 ? -7.675 3.074 -10.403 1.00 83.44 115 TRP A N 1
ATOM 893 C CA . TRP A 1 115 ? -7.994 2.262 -11.571 1.00 83.44 115 TRP A CA 1
ATOM 894 C C . TRP A 1 115 ? -9.509 2.181 -11.767 1.00 83.44 115 TRP A C 1
ATOM 896 O O . TRP A 1 115 ? -9.987 2.405 -12.877 1.00 83.44 115 TRP A O 1
ATOM 906 N N . VAL A 1 116 ? -10.279 1.954 -10.698 1.00 80.56 116 VAL A N 1
ATOM 907 C CA . VAL A 1 116 ? -11.748 1.981 -10.757 1.00 80.56 116 VAL A CA 1
ATOM 908 C C . VAL A 1 116 ? -12.239 3.358 -11.201 1.00 80.56 116 VAL A C 1
ATOM 910 O O . VAL A 1 116 ? -13.056 3.431 -12.112 1.00 80.56 116 VAL A O 1
ATOM 913 N N . GLU A 1 117 ? -11.707 4.449 -10.644 1.00 72.81 117 GLU A N 1
ATOM 914 C CA . GLU A 1 117 ? -12.069 5.814 -11.052 1.00 72.81 117 GLU A CA 1
ATOM 915 C C . GLU A 1 117 ? -11.855 6.040 -12.558 1.00 72.81 117 GLU A C 1
ATOM 917 O O . GLU A 1 117 ? -12.778 6.453 -13.259 1.00 72.81 117 GLU A O 1
ATOM 922 N N . LYS A 1 118 ? -10.672 5.697 -13.082 1.00 74.44 118 LYS A N 1
ATOM 923 C CA . LYS A 1 118 ? -10.342 5.862 -14.508 1.00 74.44 118 LYS A CA 1
ATOM 924 C C . LYS A 1 118 ? -11.229 5.027 -15.434 1.00 74.44 118 LYS A C 1
ATOM 926 O O . LYS A 1 118 ? -11.492 5.457 -16.552 1.00 74.44 118 LYS A O 1
ATOM 931 N N . ASN A 1 119 ? -11.662 3.848 -14.988 1.00 72.06 119 ASN A N 1
ATOM 932 C CA . ASN A 1 119 ? -12.404 2.900 -15.822 1.00 72.06 119 ASN A CA 1
ATOM 933 C C . ASN A 1 119 ? -13.934 2.983 -15.658 1.00 72.06 119 ASN A C 1
ATOM 935 O O . ASN A 1 119 ? -14.651 2.513 -16.538 1.00 72.06 119 ASN A O 1
ATOM 939 N N . PHE A 1 120 ? -14.448 3.578 -14.574 1.00 61.09 120 PHE A N 1
ATOM 940 C CA . PHE A 1 120 ? -15.890 3.685 -14.301 1.00 61.09 120 PHE A CA 1
ATOM 941 C C . PHE A 1 120 ? -16.440 5.122 -14.314 1.00 61.09 120 PHE A C 1
ATOM 943 O O . PHE A 1 120 ? -17.659 5.292 -14.374 1.00 61.09 120 PHE A O 1
ATOM 950 N N . VAL A 1 121 ? -15.601 6.166 -14.307 1.00 53.34 121 VAL A N 1
ATOM 951 C CA . VAL A 1 121 ? -16.075 7.554 -14.440 1.00 53.34 121 VAL A CA 1
ATOM 952 C C . VAL A 1 121 ? -16.153 7.950 -15.917 1.00 53.34 121 VAL A C 1
ATOM 954 O O . VAL A 1 121 ? -15.173 8.351 -16.540 1.00 53.34 121 VAL A O 1
ATOM 957 N N . ALA A 1 122 ? -17.365 7.883 -16.477 1.00 43.25 122 ALA A N 1
ATOM 958 C CA . ALA A 1 122 ? -17.729 8.644 -17.672 1.00 43.25 122 ALA A CA 1
ATOM 959 C C . ALA A 1 122 ? -17.516 10.157 -17.424 1.00 43.25 122 ALA A C 1
ATOM 961 O O . ALA A 1 122 ? -17.687 10.614 -16.287 1.00 43.25 122 ALA A O 1
ATOM 962 N N . PRO A 1 123 ? -17.182 10.965 -18.451 1.00 38.06 123 PRO A N 1
ATOM 963 C CA . PRO A 1 123 ? -16.930 12.394 -18.277 1.00 38.06 123 PRO A CA 1
ATOM 964 C C . PRO A 1 123 ? -18.206 13.088 -17.775 1.00 38.06 123 PRO A C 1
ATOM 966 O O . PRO A 1 123 ? -19.144 13.301 -18.538 1.00 38.06 123 PRO A O 1
ATOM 969 N N . GLY A 1 124 ? -18.262 13.411 -16.479 1.00 42.31 124 GLY A N 1
ATOM 970 C CA . GLY A 1 124 ? -19.408 14.103 -15.877 1.00 42.31 124 GLY A CA 1
ATOM 971 C C . GLY A 1 124 ? -19.705 13.781 -14.411 1.00 42.31 124 GLY A C 1
ATOM 972 O O . GLY A 1 124 ? -20.445 14.535 -13.782 1.00 42.31 124 GLY A O 1
ATOM 973 N N . PHE A 1 125 ? -19.126 12.724 -13.831 1.00 43.16 125 PHE A N 1
ATOM 974 C CA . PHE A 1 125 ? -19.291 12.432 -12.402 1.00 43.16 125 PHE A CA 1
ATOM 975 C C . PHE A 1 125 ? -18.113 13.012 -11.602 1.00 43.16 125 PHE A C 1
ATOM 977 O O . PHE A 1 125 ? -17.000 12.499 -11.653 1.00 43.16 125 PHE A O 1
ATOM 984 N N . SER A 1 126 ? -18.338 14.124 -10.892 1.00 44.78 126 SER A N 1
ATOM 985 C CA . SER A 1 126 ? -17.328 14.737 -10.016 1.00 44.78 126 SER A CA 1
ATOM 986 C C . SER A 1 126 ? -17.060 13.808 -8.834 1.00 44.78 126 SER A C 1
ATOM 988 O O . SER A 1 126 ? -17.917 13.654 -7.964 1.00 44.78 126 SER A O 1
ATOM 990 N N . SER A 1 127 ? -15.882 13.187 -8.805 1.00 48.22 127 SER A N 1
ATOM 991 C CA . SER A 1 127 ? -15.534 12.185 -7.803 1.00 48.22 127 SER A CA 1
ATOM 992 C C . SER A 1 127 ? -15.227 12.836 -6.445 1.00 48.22 127 SER A C 1
ATOM 994 O O . SER A 1 127 ? -14.522 13.839 -6.335 1.00 48.22 127 SER A O 1
ATOM 996 N N . THR A 1 128 ? -15.781 12.257 -5.383 1.00 46.53 128 THR A N 1
ATOM 997 C CA . THR A 1 128 ? -15.402 12.535 -3.987 1.00 46.53 128 THR A CA 1
ATOM 998 C C . THR A 1 128 ? -14.007 11.966 -3.668 1.00 46.53 128 THR A C 1
ATOM 1000 O O . THR A 1 128 ? -13.397 12.348 -2.674 1.00 46.53 128 THR A O 1
ATOM 1003 N N . PHE A 1 129 ? -13.475 11.090 -4.528 1.00 46.09 129 PHE A N 1
ATOM 1004 C CA . PHE A 1 129 ? -12.252 10.318 -4.304 1.00 46.09 129 PHE A CA 1
ATOM 1005 C C . PHE A 1 129 ? -10.968 11.134 -4.495 1.00 46.09 129 PHE A C 1
ATOM 1007 O O . PHE A 1 129 ? -9.999 10.915 -3.768 1.00 46.09 129 PHE A O 1
ATOM 1014 N N . SER A 1 130 ? -10.956 12.123 -5.397 1.00 42.88 130 SER A N 1
ATOM 1015 C CA . SER A 1 130 ? -9.740 12.905 -5.668 1.00 42.88 130 SER A CA 1
ATOM 1016 C C . SER A 1 130 ? -9.296 13.795 -4.497 1.00 42.88 130 SER A C 1
ATOM 1018 O O . SER A 1 130 ? -8.113 14.100 -4.398 1.00 42.88 130 SER A O 1
ATOM 1020 N N . ASN A 1 131 ? -10.208 14.194 -3.600 1.00 39.59 131 ASN A N 1
ATOM 1021 C CA . ASN A 1 131 ? -9.879 15.096 -2.485 1.00 39.59 131 ASN A CA 1
ATOM 1022 C C . ASN A 1 131 ? -9.192 14.384 -1.308 1.00 39.59 131 ASN A C 1
ATOM 1024 O O . ASN A 1 131 ? -8.469 15.029 -0.552 1.00 39.59 131 ASN A O 1
ATOM 1028 N N . LEU A 1 132 ? -9.399 13.071 -1.143 1.00 42.00 132 LEU A N 1
ATOM 1029 C CA . LEU A 1 132 ? -8.789 12.308 -0.047 1.00 42.00 132 LEU A CA 1
ATOM 1030 C C . LEU A 1 132 ? -7.330 11.940 -0.361 1.00 42.00 132 LEU A C 1
ATOM 1032 O O . LEU A 1 132 ? -6.475 11.997 0.516 1.00 42.00 132 LEU A O 1
ATOM 1036 N N . ALA A 1 133 ? -7.028 11.654 -1.632 1.00 39.78 133 ALA A N 1
ATOM 1037 C CA . ALA A 1 133 ? -5.678 11.335 -2.100 1.00 39.78 133 ALA A CA 1
ATOM 1038 C C . ALA A 1 133 ? -4.765 12.567 -2.278 1.00 39.78 133 ALA A C 1
ATOM 1040 O O . ALA A 1 133 ? -3.603 12.415 -2.626 1.00 39.78 133 ALA A O 1
ATOM 1041 N N . SER A 1 134 ? -5.266 13.793 -2.086 1.00 38.78 134 SER A N 1
ATOM 1042 C CA . SER A 1 134 ? -4.479 15.028 -2.241 1.00 38.78 134 SER A CA 1
ATOM 1043 C C . SER A 1 134 ? -4.105 15.700 -0.915 1.00 38.78 134 SER A C 1
ATOM 1045 O O . SER A 1 134 ? -3.703 16.864 -0.919 1.00 38.78 134 SER A O 1
ATOM 1047 N N . GLY A 1 135 ? -4.272 15.016 0.226 1.00 36.59 135 GLY A N 1
ATOM 1048 C CA . GLY A 1 135 ? -3.836 15.506 1.543 1.00 36.59 135 GLY A CA 1
ATOM 1049 C C . GLY A 1 135 ? -4.463 16.836 1.983 1.00 36.59 135 GLY A C 1
ATOM 1050 O O . GLY A 1 135 ? -3.965 17.484 2.901 1.00 36.59 135 GLY A O 1
ATOM 1051 N N . SER A 1 136 ? -5.550 17.272 1.343 1.00 33.94 136 SER A N 1
ATOM 1052 C CA . SER A 1 136 ? -6.255 18.497 1.713 1.00 33.94 136 SER A CA 1
ATOM 1053 C C . SER A 1 136 ? -7.359 18.141 2.699 1.00 33.94 136 SER A C 1
ATOM 1055 O O . SER A 1 136 ? -8.490 17.851 2.313 1.00 33.94 136 SER A O 1
ATOM 1057 N N . ILE A 1 137 ? -7.026 18.161 3.991 1.00 35.81 137 ILE A N 1
ATOM 1058 C CA . ILE A 1 137 ? -8.025 18.250 5.058 1.00 35.81 137 ILE A CA 1
ATOM 1059 C C . ILE A 1 137 ? -8.662 19.644 4.959 1.00 35.81 137 ILE A C 1
ATOM 1061 O O . ILE A 1 137 ? -8.282 20.576 5.658 1.00 35.81 137 ILE A O 1
ATOM 1065 N N . GLU A 1 138 ? -9.640 19.794 4.071 1.00 32.69 138 GLU A N 1
ATOM 1066 C CA . GLU A 1 138 ? -10.663 20.828 4.189 1.00 32.69 138 GLU A CA 1
ATOM 1067 C C . GLU A 1 138 ? -12.031 20.146 4.267 1.00 32.69 138 GLU A C 1
ATOM 1069 O O . GLU A 1 138 ? -12.621 19.746 3.267 1.00 32.69 138 GLU A O 1
ATOM 1074 N N . ASN A 1 139 ? -12.507 20.005 5.507 1.00 35.97 139 ASN A N 1
ATOM 1075 C CA . ASN A 1 139 ? -13.907 19.877 5.911 1.00 35.97 139 ASN A CA 1
ATOM 1076 C C . ASN A 1 139 ? -14.794 18.983 5.027 1.00 35.97 139 ASN A C 1
ATOM 1078 O O . ASN A 1 139 ? -15.654 19.455 4.281 1.00 35.97 139 ASN A O 1
ATOM 1082 N N . ALA A 1 140 ? -14.691 17.670 5.239 1.00 32.31 140 ALA A N 1
ATOM 1083 C CA . ALA A 1 140 ? -15.716 16.695 4.864 1.00 32.31 140 ALA A CA 1
ATOM 1084 C C . ALA A 1 140 ? -16.951 16.763 5.794 1.00 32.31 140 ALA A C 1
ATOM 1086 O O . ALA A 1 140 ? -17.467 15.747 6.246 1.00 32.31 140 ALA A O 1
ATOM 1087 N N . ALA A 1 141 ? -17.444 17.971 6.076 1.00 33.75 141 ALA A N 1
ATOM 1088 C CA . ALA A 1 141 ? -18.730 18.194 6.719 1.00 33.75 141 ALA A CA 1
ATOM 1089 C C . ALA A 1 141 ? -19.611 19.010 5.764 1.00 33.75 141 ALA A C 1
ATOM 1091 O O . ALA A 1 141 ? -19.246 20.110 5.361 1.00 33.75 141 ALA A O 1
ATOM 1092 N N . LEU A 1 142 ? -20.780 18.452 5.427 1.00 35.56 142 LEU A N 1
ATOM 1093 C CA . LEU A 1 142 ? -21.870 19.052 4.638 1.00 35.56 142 LEU A CA 1
ATOM 1094 C C . LEU A 1 142 ? -21.660 19.117 3.110 1.00 35.56 142 LEU A C 1
ATOM 1096 O O . LEU A 1 142 ? -21.552 20.184 2.509 1.00 35.56 142 LEU A O 1
ATOM 1100 N N . LYS A 1 143 ? -21.771 17.967 2.438 1.00 38.16 143 LYS A N 1
ATOM 1101 C CA . LYS A 1 143 ? -22.313 17.918 1.066 1.00 38.16 143 LYS A CA 1
ATOM 1102 C C . LYS A 1 143 ? -23.543 17.013 1.020 1.00 38.16 143 LYS A C 1
ATOM 1104 O O . LYS A 1 143 ? -23.540 15.957 0.399 1.00 38.16 143 LYS A O 1
ATOM 1109 N N . GLY A 1 144 ? -24.616 17.467 1.669 1.00 31.70 144 GLY A N 1
ATOM 1110 C CA . GLY A 1 144 ? -25.954 17.169 1.158 1.00 31.70 144 GLY A CA 1
ATOM 1111 C C . GLY A 1 144 ? -26.053 17.755 -0.252 1.00 31.70 144 GLY A C 1
ATOM 1112 O O . GLY A 1 144 ? -25.529 18.845 -0.485 1.00 31.70 144 GLY A O 1
ATOM 1113 N N . GLY A 1 145 ? -26.617 16.999 -1.196 1.00 38.06 145 GLY A N 1
ATOM 1114 C CA . GLY A 1 145 ? -26.601 17.308 -2.628 1.00 38.06 145 GLY A CA 1
ATOM 1115 C C . GLY A 1 145 ? -26.912 18.775 -2.923 1.00 38.06 145 GLY A C 1
ATOM 1116 O O . GLY A 1 145 ? -28.042 19.221 -2.751 1.00 38.06 145 GLY A O 1
ATOM 1117 N N . ALA A 1 146 ? -25.901 19.526 -3.355 1.00 39.28 146 ALA A N 1
ATOM 1118 C CA . ALA A 1 146 ? -26.042 20.933 -3.687 1.00 39.28 146 ALA A CA 1
ATOM 1119 C C . ALA A 1 146 ? -25.942 21.092 -5.204 1.00 39.28 146 ALA A C 1
ATOM 1121 O O . ALA A 1 146 ? -24.881 20.913 -5.807 1.00 39.28 146 ALA A O 1
ATOM 1122 N N . THR A 1 147 ? -27.080 21.417 -5.809 1.00 53.75 147 THR A N 1
ATOM 1123 C CA . THR A 1 147 ? -27.183 22.062 -7.119 1.00 53.75 147 THR A CA 1
ATOM 1124 C C . THR A 1 147 ? -26.164 23.198 -7.231 1.00 53.75 147 THR A C 1
ATOM 1126 O O . THR A 1 147 ? -25.980 23.951 -6.276 1.00 53.75 147 THR A O 1
ATOM 1129 N N . GLN A 1 148 ? -25.502 23.315 -8.386 1.00 62.91 148 GLN A N 1
ATOM 1130 C CA . GLN A 1 148 ? -24.527 24.379 -8.653 1.00 62.91 148 GLN A CA 1
ATOM 1131 C C . GLN A 1 148 ? -25.117 25.768 -8.328 1.00 62.91 148 GLN A C 1
ATOM 1133 O O . GLN A 1 148 ? -26.292 26.005 -8.628 1.00 62.91 148 GLN A O 1
ATOM 1138 N N . PRO A 1 149 ? -24.323 26.682 -7.741 1.00 70.31 149 PRO A N 1
ATOM 1139 C CA . PRO A 1 149 ? -24.764 28.031 -7.411 1.00 70.31 149 PRO A CA 1
ATOM 1140 C C . PRO A 1 149 ? -25.173 28.780 -8.685 1.00 70.31 149 PRO A C 1
ATOM 1142 O O . PRO A 1 149 ? -24.443 28.802 -9.680 1.00 70.31 149 PRO A O 1
ATOM 1145 N N . HIS A 1 150 ? -26.349 29.398 -8.666 1.00 77.25 150 HIS A N 1
ATOM 1146 C CA . HIS A 1 150 ? -26.924 30.070 -9.828 1.00 77.25 150 HIS A CA 1
ATOM 1147 C C . HIS A 1 150 ? -26.944 31.586 -9.608 1.00 77.25 150 HIS A C 1
ATOM 1149 O O . HIS 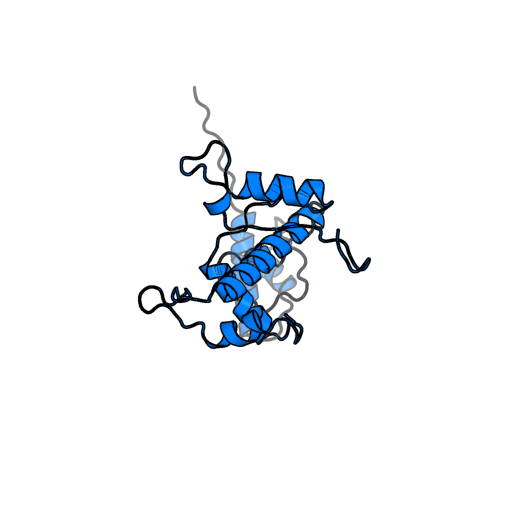A 1 150 ? -27.670 32.081 -8.745 1.00 77.25 150 HIS A O 1
ATOM 1155 N N . PHE A 1 151 ? -26.165 32.330 -10.399 1.00 83.00 151 PHE A N 1
ATOM 1156 C CA . PHE A 1 151 ? -26.092 33.793 -10.337 1.00 83.00 151 PHE A CA 1
ATOM 1157 C C . PHE A 1 151 ? -26.657 34.433 -11.609 1.00 83.00 151 PHE A C 1
ATOM 1159 O O . PHE A 1 151 ? -26.354 34.011 -12.724 1.00 83.00 151 PHE A O 1
ATOM 1166 N N . VAL A 1 152 ? -27.460 35.482 -11.445 1.00 79.25 152 VAL A N 1
ATOM 1167 C CA . VAL A 1 152 ? -28.107 36.227 -12.533 1.00 79.25 152 VAL A CA 1
ATOM 1168 C C . VAL A 1 152 ? -27.647 37.682 -12.504 1.00 79.25 152 VAL A C 1
ATOM 1170 O O . VAL A 1 152 ? -27.493 38.289 -11.444 1.00 79.25 152 VAL A O 1
ATOM 1173 N N . HIS A 1 153 ? -27.433 38.263 -13.680 1.00 75.56 153 HIS A N 1
ATOM 1174 C CA . HIS A 1 153 ? -27.110 39.682 -13.809 1.00 75.56 153 HIS A CA 1
ATOM 1175 C C . HIS A 1 153 ? -28.372 40.531 -13.560 1.00 75.56 153 HIS A C 1
ATOM 1177 O O . HIS A 1 153 ? -29.435 40.216 -14.085 1.00 75.56 153 HIS A O 1
ATOM 1183 N N . GLY A 1 154 ? -28.264 41.606 -12.769 1.00 74.12 154 GLY A N 1
ATOM 1184 C CA . GLY A 1 154 ? -29.359 42.566 -12.533 1.00 74.12 154 GLY A CA 1
ATOM 1185 C C . GLY A 1 154 ? -30.175 42.381 -11.243 1.00 74.12 154 GLY A C 1
ATOM 1186 O O . GLY A 1 154 ? -30.959 43.263 -10.911 1.00 74.12 154 GLY A O 1
ATOM 1187 N N . MET A 1 155 ? -29.970 41.301 -10.479 1.00 77.38 155 MET A N 1
ATOM 1188 C CA . MET A 1 155 ? -30.542 41.132 -9.130 1.00 77.38 155 MET A CA 1
ATOM 1189 C C . MET A 1 155 ? -29.481 41.439 -8.054 1.00 77.38 155 MET A C 1
ATOM 1191 O O . MET A 1 155 ? -28.324 41.050 -8.241 1.00 77.38 155 MET A O 1
ATOM 1195 N N . PRO A 1 156 ? -29.815 42.085 -6.920 1.00 85.75 156 PRO A N 1
ATOM 1196 C CA . PRO A 1 156 ? -28.852 42.324 -5.845 1.00 85.75 156 PRO A CA 1
ATOM 1197 C C . PRO A 1 156 ? -28.244 41.021 -5.309 1.00 85.75 156 PRO A C 1
ATOM 1199 O O . PRO A 1 156 ? -28.956 40.052 -5.042 1.00 85.75 156 PRO A O 1
ATOM 1202 N N . LEU A 1 157 ? -26.921 40.998 -5.120 1.00 79.25 157 LEU A N 1
ATOM 1203 C CA . LEU A 1 157 ? -26.186 39.785 -4.744 1.00 79.25 157 LEU A CA 1
ATOM 1204 C C . LEU A 1 157 ? -26.689 39.165 -3.430 1.00 79.25 157 LEU A C 1
ATOM 1206 O O . LEU A 1 157 ? -26.870 37.953 -3.353 1.00 79.25 157 LEU A O 1
ATOM 1210 N N . GLY A 1 158 ? -26.971 39.992 -2.420 1.00 78.00 158 GLY A N 1
ATOM 1211 C CA . GLY A 1 158 ? -27.464 39.510 -1.126 1.00 78.00 158 GLY A CA 1
ATOM 1212 C C . GLY A 1 158 ? -28.784 38.737 -1.231 1.00 78.00 158 GLY A C 1
ATOM 1213 O O . GLY A 1 158 ? -28.977 37.752 -0.524 1.00 78.00 158 GLY A O 1
ATOM 1214 N N . GLU A 1 159 ? -29.661 39.122 -2.161 1.00 82.31 159 GLU A N 1
ATOM 1215 C CA . GLU A 1 159 ? -30.936 38.439 -2.389 1.00 82.31 159 GLU A CA 1
ATOM 1216 C C . GLU A 1 159 ? -30.737 37.087 -3.091 1.00 82.31 159 GLU A C 1
ATOM 1218 O O . GLU A 1 159 ? -31.353 36.088 -2.719 1.00 82.31 159 GLU A O 1
ATOM 1223 N N . GLN A 1 160 ? -29.819 37.029 -4.060 1.00 81.44 160 GLN A N 1
ATOM 1224 C CA . GLN A 1 160 ? -29.476 35.790 -4.763 1.00 81.44 160 GLN A CA 1
ATOM 1225 C C . GLN A 1 160 ? -28.861 34.747 -3.825 1.00 81.44 160 GLN A C 1
ATOM 1227 O O . GLN A 1 160 ? -29.181 33.563 -3.933 1.00 81.44 160 GLN A O 1
ATOM 1232 N N . ILE A 1 161 ? -28.008 35.187 -2.895 1.00 82.44 161 ILE A N 1
ATOM 1233 C CA . ILE A 1 161 ? -27.379 34.321 -1.894 1.00 82.44 161 ILE A CA 1
ATOM 1234 C C . ILE A 1 161 ? -28.423 33.833 -0.889 1.00 82.44 161 ILE A C 1
ATOM 1236 O O . ILE A 1 161 ? -28.497 32.638 -0.618 1.00 82.44 161 ILE A O 1
ATOM 1240 N N . ALA A 1 162 ? -29.280 34.723 -0.379 1.00 81.19 162 ALA A N 1
ATOM 1241 C CA . ALA A 1 162 ? -30.315 34.356 0.587 1.00 81.19 162 ALA A CA 1
ATOM 1242 C C . ALA A 1 162 ? -31.287 33.290 0.049 1.00 81.19 162 ALA A C 1
ATOM 1244 O O . ALA A 1 162 ? -31.688 32.407 0.801 1.00 81.19 162 ALA A O 1
ATOM 1245 N N . ARG A 1 163 ? -31.617 33.326 -1.251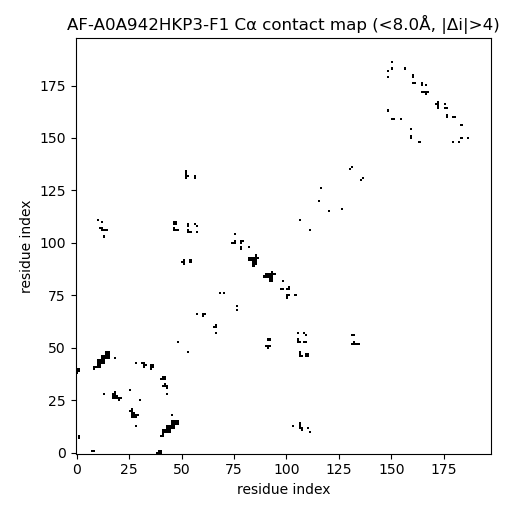 1.00 79.81 163 ARG A N 1
ATOM 1246 C CA . ARG A 1 163 ? -32.460 32.309 -1.910 1.00 79.81 163 ARG A CA 1
ATOM 1247 C C . ARG A 1 163 ? -31.795 30.932 -2.022 1.00 79.81 163 ARG A C 1
ATOM 1249 O O . ARG A 1 163 ? -32.496 29.943 -2.198 1.00 79.81 163 ARG A O 1
ATOM 1256 N N . GLN A 1 164 ? -30.466 30.870 -1.946 1.00 78.81 164 GLN A N 1
ATOM 1257 C CA . GLN A 1 164 ? -29.680 29.642 -2.120 1.00 78.81 164 GLN A CA 1
ATOM 1258 C C . GLN A 1 164 ? -29.187 29.044 -0.797 1.00 78.81 164 GLN A C 1
ATOM 1260 O O . GLN A 1 164 ? -28.740 27.901 -0.771 1.00 78.81 164 GLN A O 1
ATOM 1265 N N . VAL A 1 165 ? -29.264 29.785 0.311 1.00 79.00 165 VAL A N 1
ATOM 1266 C CA . VAL A 1 165 ? -28.888 29.276 1.634 1.00 79.00 165 VAL A CA 1
ATOM 1267 C C . VAL A 1 165 ? -30.088 28.574 2.270 1.00 79.00 165 VAL A C 1
ATOM 1269 O O . VAL A 1 165 ? -31.007 29.222 2.762 1.00 79.00 165 VAL A O 1
ATOM 1272 N N . THR A 1 166 ? -30.066 27.242 2.290 1.00 75.00 166 THR A N 1
ATOM 1273 C CA . THR A 1 166 ? -31.113 26.410 2.916 1.00 75.00 166 THR A CA 1
ATOM 1274 C C . THR A 1 166 ? -30.814 26.049 4.375 1.00 75.00 166 THR A C 1
ATOM 1276 O O . THR A 1 166 ? -31.681 25.523 5.070 1.00 75.00 166 THR A O 1
ATOM 1279 N N . ALA A 1 167 ? -29.603 26.344 4.861 1.00 74.31 167 ALA A N 1
ATOM 1280 C CA . ALA A 1 167 ? -29.189 26.056 6.231 1.00 74.31 167 ALA A CA 1
ATOM 1281 C C . ALA A 1 167 ? -29.932 26.935 7.254 1.00 74.31 167 ALA A C 1
ATOM 1283 O O . ALA A 1 167 ? -29.972 28.162 7.134 1.00 74.31 167 ALA A O 1
ATOM 1284 N N . THR A 1 168 ? -30.489 26.296 8.284 1.00 73.88 168 THR A N 1
ATOM 1285 C CA . THR A 1 168 ? -31.269 26.946 9.351 1.00 73.88 168 THR A CA 1
ATOM 1286 C C . THR A 1 168 ? -30.422 27.341 10.561 1.00 73.88 168 THR A C 1
ATOM 1288 O O . THR A 1 168 ? -30.746 28.319 11.233 1.00 73.88 168 THR A O 1
ATOM 1291 N N . GLU A 1 169 ? -29.331 26.618 10.830 1.00 80.44 169 GLU A N 1
ATOM 1292 C CA . GLU A 1 169 ? -28.431 26.873 11.961 1.00 80.44 169 GLU A CA 1
ATOM 1293 C C . GLU A 1 169 ? -27.513 28.086 11.681 1.00 80.44 169 GLU A C 1
ATOM 1295 O O . GLU A 1 169 ? -26.993 28.202 10.565 1.00 80.44 169 GLU A O 1
ATOM 1300 N N . PRO A 1 170 ? -27.311 29.012 12.645 1.00 72.81 170 PRO A N 1
ATOM 1301 C CA . PRO A 1 170 ? -26.641 30.292 12.394 1.00 72.81 170 PRO A CA 1
ATOM 1302 C C . PRO A 1 170 ? -25.209 30.175 11.859 1.00 72.81 170 PRO A C 1
ATOM 1304 O O . PRO A 1 170 ? -24.831 30.914 10.947 1.00 72.81 170 PRO A O 1
ATOM 1307 N N . THR A 1 171 ? -24.422 29.239 12.389 1.00 73.75 171 THR A N 1
ATOM 1308 C CA . THR A 1 171 ? -23.010 29.054 12.021 1.00 73.75 171 THR A CA 1
ATOM 1309 C C . THR A 1 171 ? -22.890 28.475 10.613 1.00 73.75 171 THR A C 1
ATOM 1311 O O . THR A 1 171 ? -22.172 28.997 9.760 1.00 73.75 171 THR A O 1
ATOM 1314 N N . SER A 1 172 ? -23.685 27.449 10.329 1.00 61.94 172 SER A N 1
ATOM 1315 C CA . SER A 1 172 ? -23.782 26.785 9.030 1.00 61.94 172 SER A CA 1
ATOM 1316 C C . SER A 1 172 ? -24.291 27.741 7.951 1.00 61.94 172 SER A C 1
ATOM 1318 O O . SER A 1 172 ? -23.781 27.762 6.829 1.00 61.94 172 SER A O 1
ATOM 1320 N N . ARG A 1 173 ? -25.259 28.595 8.305 1.00 75.00 173 ARG A N 1
ATOM 1321 C CA . ARG A 1 173 ? -25.780 29.653 7.437 1.00 75.00 173 ARG A CA 1
ATOM 1322 C C . ARG A 1 173 ? -24.695 30.669 7.081 1.00 75.00 173 ARG A C 1
ATOM 1324 O O . ARG A 1 173 ? -24.590 31.041 5.914 1.00 75.00 173 ARG A O 1
ATOM 1331 N N . ALA A 1 174 ? -23.878 31.087 8.049 1.00 75.38 174 ALA A N 1
ATOM 1332 C CA . ALA A 1 174 ? -22.781 32.028 7.823 1.00 75.38 174 ALA A CA 1
ATOM 1333 C C . ALA A 1 174 ? -21.695 31.444 6.904 1.00 75.38 174 ALA A C 1
ATOM 1335 O O . ALA A 1 174 ? -21.260 32.114 5.967 1.00 75.38 174 ALA A O 1
ATOM 1336 N N . ILE A 1 175 ? -21.321 30.178 7.110 1.00 74.62 175 ILE A N 1
ATOM 1337 C CA . ILE A 1 175 ? -20.352 29.469 6.259 1.00 74.62 175 ILE A CA 1
ATOM 1338 C C . ILE A 1 175 ? -20.874 29.361 4.818 1.00 74.62 175 ILE A C 1
ATOM 1340 O O . ILE A 1 175 ? -20.158 29.672 3.864 1.00 74.62 175 ILE A O 1
ATOM 1344 N N . HIS A 1 176 ? -22.145 28.982 4.643 1.00 74.44 176 HIS A N 1
ATOM 1345 C CA . HIS A 1 176 ? -22.758 28.877 3.317 1.00 74.44 176 HIS A CA 1
ATOM 1346 C C . HIS A 1 176 ? -22.834 30.237 2.608 1.00 74.44 176 HIS A C 1
ATOM 1348 O O . HIS A 1 176 ? -22.602 30.335 1.403 1.00 74.44 176 HIS A O 1
ATOM 1354 N N . PHE A 1 177 ? -23.113 31.300 3.364 1.00 83.06 177 PHE A N 1
ATOM 1355 C CA . PHE A 1 177 ? -23.161 32.663 2.849 1.00 83.06 177 PHE A CA 1
ATOM 1356 C C . PHE A 1 177 ? -21.788 33.126 2.342 1.00 83.06 177 PHE A C 1
ATOM 1358 O O . PHE A 1 177 ? -21.672 33.561 1.197 1.00 83.06 177 PHE A O 1
ATOM 1365 N N . GLN A 1 178 ? -20.734 32.958 3.148 1.00 84.00 178 GLN A N 1
ATOM 1366 C CA . GLN A 1 178 ? -19.365 33.336 2.773 1.00 84.00 178 GLN A CA 1
ATOM 1367 C C . GLN A 1 178 ? -18.871 32.587 1.530 1.00 84.00 178 GLN A C 1
ATOM 1369 O O . GLN A 1 178 ? -18.215 33.170 0.662 1.00 84.00 178 GLN A O 1
ATOM 1374 N N . ARG A 1 179 ? -19.223 31.303 1.405 1.00 84.19 179 ARG A N 1
ATOM 1375 C CA . ARG A 1 179 ? -18.896 30.507 0.220 1.00 84.19 179 ARG A CA 1
ATOM 1376 C C . ARG A 1 179 ? -19.546 31.074 -1.045 1.00 84.19 179 ARG A C 1
ATOM 1378 O O . ARG A 1 179 ? -18.846 31.298 -2.035 1.00 84.19 179 ARG A O 1
ATOM 1385 N N . LEU A 1 180 ? -20.853 31.342 -1.002 1.00 83.19 180 LEU A N 1
ATOM 1386 C CA . LEU A 1 180 ? -21.595 31.882 -2.145 1.00 83.19 180 LEU A CA 1
ATOM 1387 C C . LEU A 1 180 ? -21.112 33.288 -2.536 1.00 83.19 180 LEU A C 1
ATOM 1389 O O . LEU A 1 180 ? -21.031 33.599 -3.723 1.00 83.19 180 LEU A O 1
ATOM 1393 N N . GLU A 1 181 ? -20.714 34.125 -1.574 1.00 83.75 181 GLU A N 1
ATOM 1394 C CA . GLU A 1 181 ? -20.076 35.414 -1.872 1.00 83.75 181 GLU A CA 1
ATOM 1395 C C . GLU A 1 181 ? -18.745 35.250 -2.621 1.00 83.75 181 GLU A C 1
ATOM 1397 O O . GLU A 1 181 ? -18.450 35.997 -3.560 1.00 83.75 181 GLU A O 1
ATOM 1402 N N . GLY A 1 182 ? -17.929 34.271 -2.224 1.00 82.25 182 GLY A N 1
ATOM 1403 C CA . GLY A 1 182 ? -16.673 33.950 -2.901 1.00 82.25 182 GLY A CA 1
ATOM 1404 C C . GLY A 1 182 ? -16.883 33.464 -4.337 1.00 82.25 182 GLY A C 1
ATOM 1405 O O . GLY A 1 182 ? -16.144 33.859 -5.244 1.00 82.25 182 GLY A O 1
ATOM 1406 N N . GLU A 1 183 ? -17.909 32.645 -4.563 1.00 83.56 183 GLU A N 1
ATOM 1407 C CA . GLU A 1 183 ? -18.289 32.142 -5.888 1.00 83.56 183 GLU A CA 1
ATOM 1408 C C . GLU A 1 183 ? -18.849 33.265 -6.779 1.00 83.56 183 GLU A C 1
ATOM 1410 O O . GLU A 1 183 ? -18.424 33.407 -7.929 1.00 83.56 183 GLU A O 1
ATOM 1415 N N . ALA A 1 184 ? -19.684 34.154 -6.235 1.00 83.56 184 ALA A N 1
ATOM 1416 C CA . ALA A 1 184 ? -20.199 35.317 -6.956 1.00 83.56 184 ALA A CA 1
ATOM 1417 C C . ALA A 1 184 ? -19.087 36.273 -7.408 1.00 83.56 184 ALA A C 1
ATOM 1419 O O . ALA A 1 184 ? -19.088 36.747 -8.546 1.00 83.56 184 ALA A O 1
ATOM 1420 N N . LYS A 1 185 ? -18.084 36.518 -6.554 1.00 82.62 185 LYS A N 1
ATOM 1421 C CA . LYS A 1 185 ? -16.913 37.337 -6.915 1.00 82.62 185 LYS A CA 1
ATOM 1422 C C . LYS A 1 185 ? -16.151 36.760 -8.103 1.00 82.62 185 LYS A C 1
ATOM 1424 O O . LYS A 1 185 ? -15.590 37.522 -8.882 1.00 82.62 185 LYS A O 1
ATOM 1429 N N . LYS A 1 186 ? -16.106 35.434 -8.252 1.00 83.06 186 LYS A N 1
ATOM 1430 C CA . LYS A 1 186 ? -15.495 34.783 -9.420 1.00 83.06 186 LYS A CA 1
ATOM 1431 C C . LYS A 1 186 ? -16.384 34.915 -10.655 1.00 83.06 186 LYS A C 1
ATOM 1433 O O . LYS A 1 186 ? -15.861 35.170 -11.734 1.00 83.06 186 LYS A O 1
ATOM 1438 N N . PHE A 1 187 ? -17.699 34.785 -10.487 1.00 80.38 187 PHE A N 1
ATOM 1439 C CA . PHE A 1 187 ? -18.669 34.873 -11.578 1.00 80.38 187 PHE A CA 1
ATOM 1440 C C . PHE A 1 187 ? -18.721 36.268 -12.216 1.00 80.38 187 PHE A C 1
ATOM 1442 O O . PHE A 1 187 ? -18.676 36.391 -13.436 1.00 80.38 187 PHE A O 1
ATOM 1449 N N . PHE A 1 188 ? -18.734 37.325 -11.401 1.00 81.06 188 PHE A N 1
ATOM 1450 C CA . PHE A 1 188 ? -18.804 38.711 -11.876 1.00 81.06 188 PHE A CA 1
ATOM 1451 C C . PHE A 1 188 ? -17.431 39.347 -12.164 1.00 81.06 188 PHE A C 1
ATOM 1453 O O . PHE A 1 188 ? -17.347 40.556 -12.383 1.00 81.06 188 PHE A O 1
ATOM 1460 N N . ARG A 1 189 ? -16.334 38.572 -12.169 1.00 80.69 189 ARG A N 1
ATOM 1461 C CA . ARG A 1 189 ? -15.004 39.112 -12.497 1.00 80.69 189 ARG A CA 1
ATOM 1462 C C . ARG A 1 189 ? -14.964 39.577 -13.962 1.00 80.69 189 ARG A C 1
ATOM 1464 O O . ARG A 1 189 ? -15.218 38.766 -14.855 1.00 80.69 189 ARG A O 1
ATOM 1471 N N . PRO A 1 190 ? -14.591 40.839 -14.241 1.00 70.44 190 PRO A N 1
ATOM 1472 C CA . PRO A 1 190 ? -14.439 41.307 -15.612 1.00 70.44 190 PRO A CA 1
ATOM 1473 C C . PRO A 1 190 ? -13.299 40.548 -16.303 1.00 70.44 190 PRO A C 1
ATOM 1475 O O . PRO A 1 190 ? -12.205 40.407 -15.754 1.00 70.44 190 PRO A O 1
ATOM 1478 N N . LYS A 1 191 ? -13.551 40.041 -17.515 1.00 68.19 191 LYS A N 1
ATOM 1479 C CA . LYS A 1 191 ? -12.527 39.354 -18.314 1.00 68.19 191 LYS A CA 1
ATOM 1480 C C . LYS A 1 191 ? -11.544 40.382 -18.875 1.00 68.19 191 LYS A C 1
ATOM 1482 O O . LYS A 1 191 ? -11.958 41.357 -19.498 1.00 68.19 191 LYS A O 1
ATOM 1487 N N . HIS A 1 192 ? -10.245 40.152 -18.678 1.00 67.94 192 HIS A N 1
ATOM 1488 C CA . HIS A 1 192 ? -9.208 40.985 -19.283 1.00 67.94 192 HIS A CA 1
ATOM 1489 C C . HIS A 1 192 ? -9.260 40.866 -20.809 1.00 67.94 192 HIS A C 1
ATOM 1491 O O . HIS A 1 192 ? -9.171 39.768 -21.359 1.00 67.94 192 HIS A O 1
ATOM 1497 N N . LEU A 1 193 ? -9.397 42.005 -21.489 1.00 69.25 193 LEU A N 1
ATOM 1498 C CA . LEU A 1 193 ? -9.300 42.065 -22.943 1.00 69.25 193 LEU A CA 1
ATOM 1499 C C . LEU A 1 193 ? -7.831 41.888 -23.368 1.00 69.25 193 LEU A C 1
ATOM 1501 O O . LEU A 1 193 ? -6.946 42.483 -22.743 1.00 69.25 193 LEU A O 1
ATOM 1505 N N . PRO A 1 194 ? -7.550 41.096 -24.417 1.00 70.81 194 PRO A N 1
ATOM 1506 C CA . PRO A 1 194 ? -6.189 40.900 -24.897 1.00 70.81 194 PRO A CA 1
ATOM 1507 C C . PRO A 1 194 ? -5.618 42.210 -25.456 1.00 70.81 194 PRO A C 1
ATOM 1509 O O . PRO A 1 194 ? -6.282 42.932 -26.205 1.00 70.81 194 PRO A O 1
ATOM 1512 N N . ARG A 1 195 ? -4.368 42.518 -25.089 1.00 71.44 195 ARG A N 1
ATOM 1513 C CA . ARG A 1 195 ? -3.629 43.670 -25.620 1.00 71.44 195 ARG A CA 1
ATOM 1514 C C . ARG A 1 195 ? -3.348 43.444 -27.105 1.00 71.44 195 ARG A C 1
ATOM 1516 O O . ARG A 1 195 ? -2.697 42.470 -27.469 1.00 71.44 195 ARG A O 1
ATOM 1523 N N . ARG A 1 196 ? -3.834 44.346 -27.960 1.00 67.44 196 ARG A N 1
ATOM 1524 C CA . ARG A 1 196 ? -3.451 44.376 -29.376 1.00 67.44 196 ARG A CA 1
ATOM 1525 C C . ARG A 1 196 ? -1.998 44.840 -29.477 1.00 67.44 196 ARG A C 1
ATOM 1527 O O . ARG A 1 196 ? -1.682 45.935 -29.021 1.00 67.44 196 ARG A O 1
ATOM 1534 N N . HIS A 1 197 ? -1.140 44.000 -30.045 1.00 65.50 197 HIS A N 1
ATOM 1535 C CA . HIS A 1 197 ? 0.182 44.411 -30.506 1.00 65.50 197 HIS A CA 1
ATOM 1536 C C . HIS A 1 197 ? 0.005 45.133 -31.850 1.00 65.50 197 HIS A C 1
ATOM 1538 O O . HIS A 1 197 ? -0.653 44.590 -32.738 1.00 65.50 197 HIS A O 1
ATOM 1544 N N . PHE A 1 198 ? 0.505 46.367 -31.937 1.00 61.53 198 PHE A N 1
ATOM 1545 C CA . PHE A 1 198 ? 0.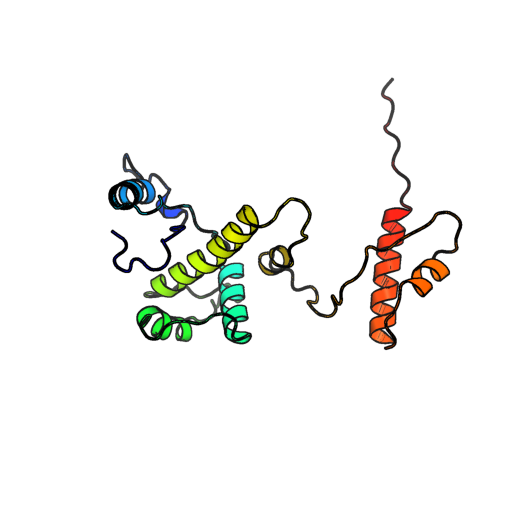600 47.156 -33.168 1.00 61.53 198 PHE A CA 1
ATOM 1546 C C . PHE A 1 198 ? 1.994 47.001 -33.764 1.00 61.53 198 PHE A C 1
ATOM 1548 O O . PHE A 1 198 ? 2.948 46.913 -32.955 1.00 61.53 198 PHE A O 1
#

Mean predicted aligned error: 16.3 Å

Secondary structure (DSSP, 8-state):
--SS-SS-----EE-GGGGS-SSSSS-HHHHHHHHHHHTTPPPPEEPP--HHHHHHHHHHHHHTT-----TT-HHHHHHGGG--B-SS-TTSBPP-TT-HHHHHHHHHHHHHHHHHHHHH--TT---SSTTTTTT--------S--------TTS-HHHHHHTT----SHHHHHHHHHHHHHHHHHHTPPPPPPPPP-

Radius of gyration: 24.21 Å; Cα contacts (8 Å, |Δi|>4): 155; chains: 1; bounding box: 54×69×48 Å

Solvent-accessible surface area (backbone atoms only — not comparable to full-atom values): 12497 Å² total; per-residue (Å²): 101,84,88,73,90,65,79,82,76,79,75,40,66,39,64,59,71,37,65,46,66,80,91,46,102,63,21,60,42,55,61,51,21,55,58,30,42,78,41,78,38,48,57,60,42,72,27,58,77,57,58,43,42,32,52,54,47,54,50,52,27,55,76,65,74,70,58,88,79,64,86,87,45,51,67,38,66,64,34,57,82,68,66,43,66,18,94,90,44,69,80,32,70,43,87,60,92,74,44,63,50,52,53,51,49,36,26,48,52,51,31,46,53,51,50,47,48,71,75,69,54,61,97,81,66,86,66,79,64,65,52,65,68,62,73,58,92,68,74,98,67,87,81,69,91,72,77,78,90,79,85,68,92,94,59,64,65,71,60,55,46,57,77,69,56,82,56,84,53,72,67,60,32,51,55,51,49,55,52,49,53,58,50,48,57,61,70,71,51,82,77,82,77,84,84,83,84,131